Protein AF-A0A2S8AEG4-F1 (afdb_monomer)

Secondary structure (DSSP, 8-state):
--SSHHHHHHHHHHS------GGGS--BSS----SSS-----S-TT-EEE-TTS-BSSPPTTSTTHHHHTTS-SEEEETTTEEEEEEEETTEEEEEEEETTTTEEEEEPHHHHHHHHHHHHTT-TTEE----TTHHHHEEEEEEEEEEE--HHHHHHHHHHTTTS-HHHHHHHHHHHSEEEEEEEEEEE-SS-EEEEEEE--TTS-------HHHHHH-

Sequence (219 aa):
MKNSILLLGILLFISCKTKEDYSKYTYIDEGIESDIYEISTIFPKEVELLTIFGERYPADPRFSHAEEINQMPLIAYDQSNFLYFRYMNNYKINDFKYNMTKNMIDTLSTEDMNVIRNSYAHKENKFVNFKFPEAEEYYKVIKEEYYSEISEEKKNKILEEYKDSKEEIKQAVIETRSLRYTITYAELQMPKEKIHFKFNSDLKKKIEFFGNEELYKKG

Mean predicted aligned error: 14.48 Å

Organism: NCBI:txid1679466

pLDDT: mean 71.67, std 18.7, range [33.56, 94.31]

Structure (mmCIF, N/CA/C/O backbone):
data_AF-A0A2S8AEG4-F1
#
_entry.id   AF-A0A2S8AEG4-F1
#
loop_
_atom_site.group_PDB
_atom_site.id
_atom_site.type_symbol
_atom_site.label_atom_id
_atom_site.label_alt_id
_atom_site.label_comp_id
_atom_site.label_asym_id
_atom_site.label_entity_id
_atom_site.label_seq_id
_atom_site.pdbx_PDB_ins_code
_atom_site.Cartn_x
_atom_site.Cartn_y
_atom_site.Cartn_z
_atom_site.occupancy
_atom_site.B_iso_or_equiv
_atom_site.auth_seq_id
_atom_site.auth_comp_id
_atom_site.auth_asym_id
_atom_site.auth_atom_id
_atom_site.pdbx_PDB_model_num
ATOM 1 N N . MET A 1 1 ? -60.476 -23.249 12.903 1.00 40.19 1 MET A N 1
ATOM 2 C CA . MET A 1 1 ? -59.267 -22.520 13.345 1.00 40.19 1 MET A CA 1
ATOM 3 C C . MET A 1 1 ? -58.076 -23.469 13.287 1.00 40.19 1 MET A C 1
ATOM 5 O O . MET A 1 1 ? -57.724 -24.097 14.273 1.00 40.19 1 MET A O 1
ATOM 9 N N . LYS A 1 2 ? -57.537 -23.674 12.087 1.00 38.03 2 LYS A N 1
ATOM 10 C CA . LYS A 1 2 ? -56.369 -24.512 11.793 1.00 38.03 2 LYS A CA 1
ATOM 11 C C . LYS A 1 2 ? -55.514 -23.695 10.821 1.00 38.03 2 LYS A C 1
ATOM 13 O O . LYS A 1 2 ? -56.101 -23.060 9.950 1.00 38.03 2 LYS A O 1
ATOM 18 N N . ASN A 1 3 ? -54.190 -23.720 11.003 1.00 43.81 3 ASN A N 1
ATOM 19 C CA . ASN A 1 3 ? -53.126 -23.222 10.102 1.00 43.81 3 ASN A CA 1
ATOM 20 C C . ASN A 1 3 ? -52.274 -22.015 10.547 1.00 43.81 3 ASN A C 1
ATOM 22 O O . ASN A 1 3 ? -51.415 -21.597 9.780 1.00 43.81 3 ASN A O 1
ATOM 26 N N . SER A 1 4 ? -52.376 -21.512 11.781 1.00 43.50 4 SER A N 1
ATOM 27 C CA . SER A 1 4 ? -51.509 -20.389 12.215 1.00 43.50 4 SER A CA 1
ATOM 28 C C . SER A 1 4 ? -50.183 -20.811 12.868 1.00 43.50 4 SER A C 1
ATOM 30 O O . SER A 1 4 ? -49.269 -20.002 12.964 1.00 43.50 4 SER A O 1
ATOM 32 N N . ILE A 1 5 ? -50.050 -22.067 13.313 1.00 50.59 5 ILE A N 1
ATOM 33 C CA . ILE A 1 5 ? -48.865 -22.534 14.064 1.00 50.59 5 ILE A CA 1
ATOM 34 C C . ILE A 1 5 ? -47.763 -23.066 13.131 1.00 50.59 5 ILE A C 1
ATOM 36 O O . ILE A 1 5 ? -46.581 -22.957 13.445 1.00 50.59 5 ILE A O 1
ATOM 40 N N . LEU A 1 6 ? -48.119 -23.568 11.943 1.00 40.50 6 LEU A N 1
ATOM 41 C CA . LEU A 1 6 ? -47.140 -24.135 11.008 1.00 40.50 6 LEU A CA 1
ATOM 42 C C . LEU A 1 6 ? -46.289 -23.057 10.303 1.00 40.50 6 LEU A C 1
ATOM 44 O O . LEU A 1 6 ? -45.147 -23.321 9.942 1.00 40.50 6 LEU A O 1
ATOM 48 N N . LEU A 1 7 ? -46.808 -21.830 10.153 1.00 40.59 7 LEU A N 1
ATOM 49 C CA . LEU A 1 7 ? -46.092 -20.734 9.486 1.00 40.59 7 LEU A CA 1
ATOM 50 C C . LEU A 1 7 ? -44.996 -20.111 10.373 1.00 40.59 7 LEU A C 1
ATOM 52 O O . LEU A 1 7 ? -43.945 -19.717 9.873 1.00 40.59 7 LEU A O 1
ATOM 56 N N . LEU A 1 8 ? -45.211 -20.069 11.694 1.00 38.62 8 LEU A N 1
ATOM 57 C CA . LEU A 1 8 ? -44.238 -19.542 12.660 1.00 38.62 8 LEU A CA 1
ATOM 58 C C . LEU A 1 8 ? -43.020 -20.461 12.821 1.00 38.62 8 LEU A C 1
ATOM 60 O O . LEU A 1 8 ? -41.907 -19.971 12.990 1.00 38.62 8 LEU A O 1
ATOM 64 N N . GLY A 1 9 ? -43.214 -21.779 12.700 1.00 33.81 9 GLY A N 1
ATOM 65 C CA . GLY A 1 9 ? -42.114 -22.745 12.726 1.00 33.81 9 GLY A CA 1
ATOM 66 C C . GLY A 1 9 ? -41.172 -22.604 11.528 1.00 33.81 9 GLY A C 1
ATOM 67 O O . GLY A 1 9 ? -39.963 -22.673 11.698 1.00 33.81 9 GLY A O 1
ATOM 68 N N . ILE A 1 10 ? -41.699 -22.337 10.328 1.00 44.69 10 ILE A N 1
ATOM 69 C CA . ILE A 1 10 ? -40.885 -22.230 9.104 1.00 44.69 10 ILE A CA 1
ATOM 70 C C . ILE A 1 10 ? -40.141 -20.884 9.035 1.00 44.69 10 ILE A C 1
ATOM 72 O O . ILE A 1 10 ? -38.997 -20.841 8.589 1.00 44.69 10 ILE A O 1
ATOM 76 N N . LEU A 1 11 ? -40.724 -19.794 9.550 1.00 37.88 11 LEU A N 1
ATOM 77 C CA . LEU A 1 11 ? -40.055 -18.485 9.604 1.00 37.88 11 LEU A CA 1
ATOM 78 C C . LEU A 1 11 ? -38.904 -18.426 10.625 1.00 37.88 11 LEU A C 1
ATOM 80 O O . LEU A 1 11 ? -37.942 -17.691 10.404 1.00 37.88 11 LEU A O 1
ATOM 84 N N . LEU A 1 12 ? -38.948 -19.231 11.693 1.00 37.53 12 LEU A N 1
ATOM 85 C CA . LEU A 1 12 ? -37.869 -19.298 12.689 1.00 37.53 12 LEU A CA 1
ATOM 86 C C . LEU A 1 12 ? -36.627 -20.071 12.207 1.00 37.53 12 LEU A C 1
ATOM 88 O O . LEU A 1 12 ? -35.540 -19.836 12.727 1.00 37.53 12 LEU A O 1
ATOM 92 N N . PHE A 1 13 ? -36.744 -20.922 11.180 1.00 36.78 13 PHE A N 1
ATOM 93 C CA . PHE A 1 13 ? -35.599 -21.654 10.612 1.00 36.78 13 PHE A CA 1
ATOM 94 C C . PHE A 1 13 ? -34.921 -20.959 9.421 1.00 36.78 13 PHE A C 1
ATOM 96 O O . PHE A 1 13 ? -33.814 -21.341 9.057 1.00 36.78 13 PHE A O 1
ATOM 103 N N . ILE A 1 14 ? -35.522 -19.916 8.834 1.00 38.88 14 ILE A N 1
ATOM 104 C CA . ILE A 1 14 ? -34.936 -19.202 7.679 1.00 38.88 14 ILE A CA 1
ATOM 105 C C . ILE A 1 14 ? -34.014 -18.042 8.122 1.00 38.88 14 ILE A C 1
ATOM 107 O O . ILE A 1 14 ? -33.212 -17.547 7.332 1.00 38.88 14 ILE A O 1
ATOM 111 N N . SER A 1 15 ? -34.054 -17.628 9.395 1.00 36.00 15 SER A N 1
ATOM 112 C CA . SER A 1 15 ? -33.301 -16.458 9.882 1.00 36.00 15 SER A CA 1
ATOM 113 C C . SER A 1 15 ? -31.975 -16.765 10.589 1.00 36.00 15 SER A C 1
ATOM 115 O O . SER A 1 15 ? -31.202 -15.837 10.826 1.00 36.00 15 SER A O 1
ATOM 117 N N . CYS A 1 16 ? -31.649 -18.019 10.902 1.00 38.53 16 CYS A N 1
ATOM 118 C CA . CYS A 1 16 ? -30.304 -18.358 11.368 1.00 38.53 16 CYS A CA 1
ATOM 119 C C . CYS A 1 16 ? -29.417 -18.666 10.161 1.00 38.53 16 CYS A C 1
ATOM 121 O O . CYS A 1 16 ? -28.964 -19.792 9.977 1.00 38.53 16 CYS A O 1
ATOM 123 N N . LYS A 1 17 ? -29.115 -17.634 9.358 1.00 34.81 17 LYS A N 1
ATOM 124 C CA . LYS A 1 17 ? -27.798 -17.599 8.718 1.00 34.81 17 LYS A CA 1
ATOM 125 C C . LYS A 1 17 ? -26.815 -17.624 9.881 1.00 34.81 17 LYS A C 1
ATOM 127 O O . LYS A 1 17 ? -26.628 -16.609 10.549 1.00 34.81 17 LYS A O 1
ATOM 132 N N . THR A 1 18 ? -26.284 -18.801 10.197 1.00 41.38 18 THR A N 1
ATOM 133 C CA . THR A 1 18 ? -25.090 -18.930 11.028 1.00 41.38 18 THR A CA 1
ATOM 134 C C . THR A 1 18 ? -24.134 -17.850 10.555 1.00 41.38 18 THR A C 1
ATOM 136 O O . THR A 1 18 ? -23.815 -17.829 9.364 1.00 41.38 18 THR A O 1
ATOM 139 N N . LYS A 1 19 ? -23.773 -16.904 11.439 1.00 43.78 19 LYS A N 1
ATOM 140 C CA . LYS A 1 19 ? -22.683 -15.968 11.150 1.00 43.78 19 LYS A CA 1
ATOM 141 C C . LYS A 1 19 ? -21.546 -16.850 10.680 1.00 43.78 19 LYS A C 1
ATOM 143 O O . LYS A 1 19 ? -21.157 -17.762 11.406 1.00 43.78 19 LYS A O 1
ATOM 148 N N . GLU A 1 20 ? -21.164 -16.678 9.424 1.00 45.72 20 GLU A N 1
ATOM 149 C CA . GLU A 1 20 ? -20.163 -17.527 8.818 1.00 45.72 20 GLU A CA 1
ATOM 150 C C . GLU A 1 20 ? -18.932 -17.477 9.721 1.00 45.72 20 GLU A C 1
ATOM 152 O O . GLU A 1 20 ? -18.490 -16.399 10.120 1.00 45.72 2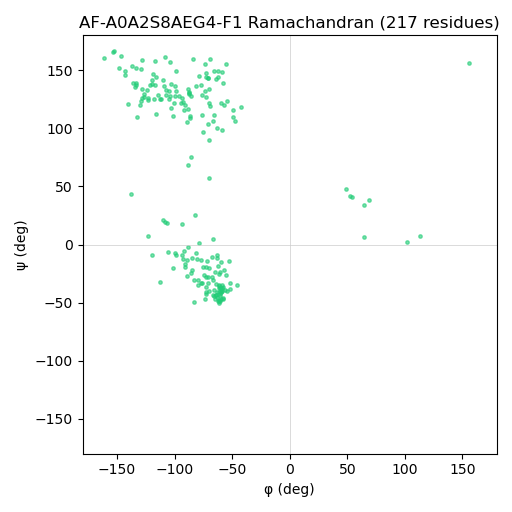0 GLU A O 1
ATOM 157 N N . ASP A 1 21 ? -18.489 -18.643 10.187 1.00 47.06 21 ASP A N 1
ATOM 158 C CA . ASP A 1 21 ? -17.382 -18.705 11.126 1.00 47.06 21 ASP A CA 1
ATOM 159 C C . ASP A 1 21 ? -16.105 -18.443 10.347 1.00 47.06 21 ASP A C 1
ATOM 161 O O . ASP A 1 21 ? -15.572 -19.318 9.668 1.00 47.06 21 ASP A O 1
ATOM 165 N N . TYR A 1 22 ? -15.673 -17.192 10.392 1.00 45.19 22 TYR A N 1
ATOM 166 C CA . TYR A 1 22 ? -14.506 -16.744 9.667 1.00 45.19 22 TYR A CA 1
ATOM 167 C C . TYR A 1 22 ? -13.203 -17.186 10.353 1.00 45.19 22 TYR A C 1
ATOM 169 O O . TYR A 1 22 ? -12.164 -17.175 9.709 1.00 45.19 22 TYR A O 1
ATOM 177 N N . SER A 1 23 ? -13.234 -17.661 11.607 1.00 49.31 23 SER A N 1
ATOM 178 C CA . SER A 1 23 ? -12.028 -18.158 12.295 1.00 49.31 23 SER A C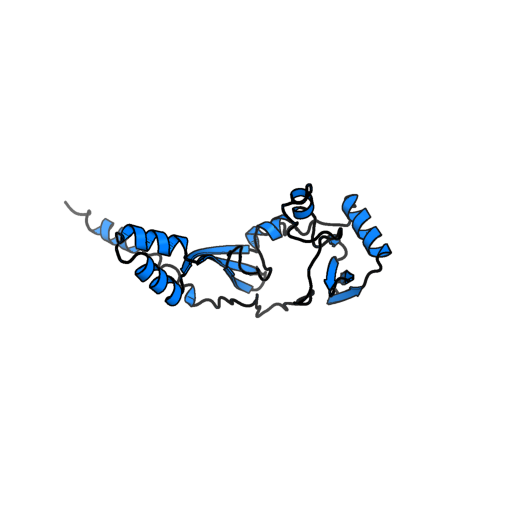A 1
ATOM 179 C C . SER A 1 23 ? -11.386 -19.374 11.610 1.00 49.31 23 SER A C 1
ATOM 181 O O . SER A 1 23 ? -10.211 -19.653 11.828 1.00 49.31 23 SER A O 1
ATOM 183 N N . LYS A 1 24 ? -12.140 -20.067 10.742 1.00 50.31 24 LYS A N 1
ATOM 184 C CA . LYS A 1 24 ? -11.650 -21.166 9.898 1.00 50.31 24 LYS A CA 1
ATOM 185 C C . LYS A 1 24 ? -10.755 -20.705 8.740 1.00 50.31 24 LYS A C 1
ATOM 187 O O . LYS A 1 24 ? -10.074 -21.539 8.151 1.00 50.31 24 LYS A O 1
ATOM 192 N N . TYR A 1 25 ? -10.817 -19.427 8.360 1.00 48.53 25 TYR A N 1
ATOM 193 C CA . TYR A 1 25 ? -9.987 -18.873 7.296 1.00 48.53 25 TYR A CA 1
ATOM 194 C C . TYR A 1 25 ? -8.671 -18.387 7.897 1.00 48.53 25 TYR A C 1
ATOM 196 O O . TYR A 1 25 ? -8.652 -17.706 8.924 1.00 48.53 25 TYR A O 1
ATOM 204 N N . THR A 1 26 ? -7.565 -18.729 7.246 1.00 46.78 26 THR A N 1
ATOM 205 C CA . THR A 1 26 ? -6.230 -18.279 7.635 1.00 46.78 26 THR A CA 1
ATOM 206 C C . THR A 1 26 ? -6.111 -16.783 7.339 1.00 46.78 26 THR A C 1
ATOM 208 O O . THR A 1 26 ? -5.769 -16.386 6.233 1.00 46.78 26 THR A O 1
ATOM 211 N N . TYR A 1 27 ? -6.463 -15.933 8.304 1.00 50.91 27 TYR A N 1
ATOM 212 C CA . TYR A 1 27 ? -6.236 -14.493 8.201 1.00 50.91 27 TYR A CA 1
ATOM 213 C C . TYR A 1 27 ? -4.840 -14.161 8.704 1.00 50.91 27 TYR A C 1
ATOM 215 O O . TYR A 1 27 ? -4.572 -14.232 9.904 1.00 50.91 27 TYR A O 1
ATOM 223 N N . ILE A 1 28 ? -3.963 -13.792 7.782 1.00 51.84 28 ILE A N 1
ATOM 224 C CA . ILE A 1 28 ? -2.553 -13.550 8.068 1.00 51.84 28 ILE A CA 1
ATOM 225 C C . ILE A 1 28 ? -2.383 -12.066 8.424 1.00 51.84 28 ILE A C 1
ATOM 227 O O . ILE A 1 28 ? -2.736 -11.193 7.636 1.00 51.84 28 ILE A O 1
ATOM 231 N N . ASP A 1 29 ? -1.898 -11.787 9.641 1.00 45.31 29 ASP A N 1
ATOM 232 C CA . ASP A 1 29 ? -1.585 -10.430 10.141 1.00 45.31 29 ASP A CA 1
ATOM 233 C C . ASP A 1 29 ? -0.327 -9.827 9.474 1.00 45.31 29 ASP A C 1
ATOM 235 O O . ASP A 1 29 ? -0.088 -8.631 9.608 1.00 45.31 29 ASP A O 1
ATOM 239 N N . GLU A 1 30 ? 0.481 -10.641 8.777 1.00 49.53 30 GLU A N 1
ATOM 240 C CA . GLU A 1 30 ? 1.872 -10.317 8.398 1.00 49.53 30 GLU A CA 1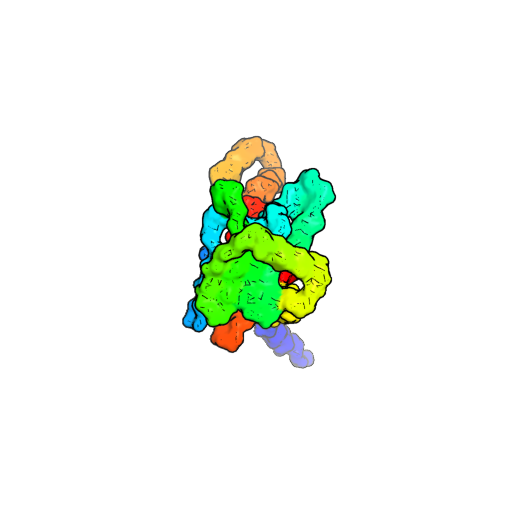
ATOM 241 C C . GLU A 1 30 ? 2.186 -10.380 6.882 1.00 49.53 30 GLU A C 1
ATOM 243 O O . GLU A 1 30 ? 3.343 -10.230 6.484 1.00 49.53 30 GLU A O 1
ATOM 248 N N . GLY A 1 31 ? 1.188 -10.560 6.009 1.00 54.72 31 GLY A N 1
ATOM 249 C CA . GLY A 1 31 ? 1.393 -10.551 4.554 1.00 54.72 31 GLY A CA 1
ATOM 250 C C . GLY A 1 31 ? 0.337 -11.328 3.771 1.00 54.72 31 GLY A C 1
ATOM 251 O O . GLY A 1 31 ? -0.324 -12.214 4.301 1.00 54.72 31 GLY A O 1
ATOM 252 N N . ILE A 1 32 ? 0.165 -10.979 2.494 1.00 62.12 32 ILE A N 1
ATOM 253 C CA . ILE A 1 32 ? -0.619 -11.781 1.546 1.00 62.12 32 ILE A CA 1
ATOM 254 C C . ILE A 1 32 ? 0.213 -13.032 1.233 1.00 62.12 32 ILE A C 1
ATOM 256 O O . ILE A 1 32 ? 1.374 -12.897 0.851 1.00 62.12 32 ILE A O 1
ATOM 260 N N . GLU A 1 33 ? -0.363 -14.224 1.386 1.00 61.97 33 GLU A N 1
ATOM 261 C CA . GLU A 1 33 ? 0.244 -15.497 0.976 1.00 61.97 33 GLU A CA 1
ATOM 262 C C . GLU A 1 33 ? -0.631 -16.168 -0.082 1.00 61.97 33 GLU A C 1
ATOM 264 O O . GLU A 1 33 ? -1.853 -16.034 -0.071 1.00 61.97 33 GLU A O 1
ATOM 269 N N . SER A 1 34 ? 0.000 -16.873 -1.013 1.00 66.69 34 SER A N 1
ATOM 270 C CA . SER A 1 34 ? -0.662 -17.515 -2.142 1.00 66.69 34 SER A CA 1
ATOM 271 C C . SER A 1 34 ? -0.135 -18.936 -2.311 1.00 66.69 34 SER A C 1
ATOM 273 O O . SER A 1 34 ? 1.076 -19.155 -2.269 1.00 66.69 34 SER A O 1
ATOM 275 N N . ASP A 1 35 ? -1.045 -19.888 -2.528 1.00 72.88 35 ASP A N 1
ATOM 276 C CA . ASP A 1 35 ? -0.696 -21.288 -2.793 1.00 72.88 35 ASP A CA 1
ATOM 277 C C . ASP A 1 35 ? -0.391 -21.522 -4.285 1.00 72.88 35 ASP A C 1
ATOM 279 O O . ASP A 1 35 ? 0.258 -22.508 -4.648 1.00 72.88 35 ASP A O 1
ATOM 283 N N . ILE A 1 36 ? -0.886 -20.643 -5.170 1.00 75.50 36 ILE A N 1
ATOM 284 C CA . ILE A 1 36 ? -0.819 -20.811 -6.632 1.00 75.50 36 ILE A CA 1
ATOM 285 C C . ILE A 1 36 ? 0.087 -19.780 -7.311 1.00 75.50 36 ILE A C 1
ATOM 287 O O . ILE A 1 36 ? 0.685 -20.074 -8.352 1.00 75.50 36 ILE A O 1
ATOM 291 N N . TYR A 1 37 ? 0.167 -18.571 -6.770 1.00 66.25 37 TYR A N 1
ATOM 292 C CA . TYR A 1 37 ? 0.870 -17.439 -7.355 1.00 66.25 37 TYR A CA 1
ATOM 293 C C . TYR A 1 37 ? 2.121 -17.104 -6.549 1.00 66.25 37 TYR A C 1
ATOM 295 O O . TYR A 1 37 ? 2.150 -17.138 -5.324 1.00 66.25 37 TYR A O 1
ATOM 303 N N . GLU A 1 38 ? 3.180 -16.735 -7.258 1.00 67.06 38 GLU A N 1
ATOM 304 C CA . GLU A 1 38 ? 4.365 -16.183 -6.620 1.00 67.06 38 GLU A CA 1
ATOM 305 C C . GLU A 1 38 ? 4.095 -14.730 -6.219 1.00 67.06 38 GLU A C 1
ATOM 307 O O . GLU A 1 38 ? 3.667 -13.914 -7.040 1.00 67.06 38 GLU A O 1
ATOM 312 N N . ILE A 1 39 ? 4.367 -14.406 -4.957 1.00 66.56 39 ILE A N 1
ATOM 313 C CA . ILE A 1 39 ? 4.312 -13.037 -4.454 1.00 66.56 39 ILE A CA 1
ATOM 314 C C . ILE A 1 39 ? 5.739 -12.517 -4.380 1.00 66.56 39 ILE A C 1
ATOM 316 O O . ILE A 1 39 ? 6.537 -12.947 -3.548 1.00 66.56 39 ILE A O 1
ATOM 320 N N . SER A 1 40 ? 6.061 -11.569 -5.255 1.00 62.03 40 SER A N 1
ATOM 321 C CA . SER A 1 40 ? 7.368 -10.922 -5.276 1.00 62.03 40 SER A CA 1
ATOM 322 C C . SER A 1 40 ? 7.269 -9.514 -4.700 1.00 62.03 40 SER A C 1
ATOM 324 O O . SER A 1 40 ? 6.506 -8.676 -5.182 1.00 62.03 40 SER A O 1
ATOM 326 N N . THR A 1 41 ? 8.081 -9.215 -3.688 1.00 68.94 41 THR A N 1
ATOM 327 C CA . THR A 1 41 ? 8.243 -7.844 -3.198 1.00 68.94 41 THR A CA 1
ATOM 328 C C . THR A 1 41 ? 9.330 -7.142 -4.011 1.00 68.94 41 THR A C 1
ATOM 330 O O . THR A 1 41 ? 10.510 -7.457 -3.888 1.00 68.94 41 THR A O 1
ATOM 333 N N . ILE A 1 42 ? 8.943 -6.168 -4.836 1.00 72.31 42 ILE A N 1
ATOM 334 C CA . ILE A 1 42 ? 9.882 -5.366 -5.649 1.00 72.31 42 ILE A CA 1
ATOM 335 C C . ILE A 1 42 ? 10.541 -4.218 -4.865 1.00 72.31 42 ILE A C 1
ATOM 337 O O . ILE A 1 42 ? 11.431 -3.540 -5.373 1.00 72.31 42 ILE A O 1
ATOM 341 N N . PHE A 1 43 ? 10.097 -3.995 -3.628 1.00 71.62 43 PHE A N 1
ATOM 342 C CA . PHE A 1 43 ? 10.480 -2.874 -2.781 1.00 71.62 43 PHE A CA 1
ATOM 343 C C . PHE A 1 43 ? 11.074 -3.367 -1.448 1.00 71.62 43 PHE A C 1
ATOM 345 O O . PHE A 1 43 ? 10.418 -4.132 -0.739 1.00 71.62 43 PHE A O 1
ATOM 352 N N . PRO A 1 44 ? 12.297 -2.955 -1.068 1.00 69.50 44 PRO A N 1
ATOM 353 C CA . PRO A 1 44 ? 12.890 -3.354 0.210 1.00 69.50 44 PRO A CA 1
ATOM 354 C C . PRO A 1 44 ? 12.081 -2.855 1.421 1.00 69.50 44 PRO A C 1
ATOM 356 O O . PRO A 1 44 ? 11.591 -1.732 1.417 1.00 69.50 44 PRO A O 1
ATOM 359 N N . LYS A 1 45 ? 12.001 -3.642 2.505 1.00 65.19 45 LYS A N 1
ATOM 360 C CA . LYS A 1 45 ? 11.201 -3.295 3.703 1.00 65.19 45 LYS A CA 1
ATOM 361 C C . LYS A 1 45 ? 11.614 -1.989 4.410 1.00 65.19 45 LYS A C 1
ATOM 363 O O . LYS A 1 45 ? 10.803 -1.398 5.111 1.00 65.19 45 LYS A O 1
ATOM 368 N N . GLU A 1 46 ? 12.858 -1.540 4.251 1.00 78.25 46 GLU A N 1
ATOM 369 C CA . GLU A 1 46 ? 13.450 -0.440 5.037 1.00 78.25 46 GLU A CA 1
ATOM 370 C C . GLU A 1 46 ? 13.607 0.878 4.258 1.00 78.25 46 GLU A C 1
ATOM 372 O O . GLU A 1 46 ? 14.397 1.742 4.641 1.00 78.25 46 GLU A O 1
ATOM 377 N N . VAL A 1 47 ? 12.888 1.047 3.148 1.00 80.31 47 VAL A N 1
ATOM 378 C CA . VAL A 1 47 ? 12.984 2.249 2.304 1.00 80.31 47 VAL A CA 1
ATOM 379 C C . VAL A 1 47 ? 11.662 3.015 2.253 1.00 80.31 47 VAL A C 1
ATOM 381 O O . VAL A 1 47 ? 10.599 2.475 2.549 1.00 80.31 47 VAL A O 1
ATOM 384 N N . GLU A 1 48 ? 11.725 4.304 1.919 1.00 82.75 48 GLU A N 1
ATOM 385 C CA . GLU A 1 48 ? 10.548 5.179 1.824 1.00 82.75 48 GLU A CA 1
ATOM 386 C C . GLU A 1 48 ? 10.192 5.398 0.352 1.00 82.75 48 GLU A C 1
ATOM 388 O O . GLU A 1 48 ? 11.000 5.938 -0.408 1.00 82.75 48 GLU A O 1
ATOM 393 N N . LEU A 1 49 ? 8.999 4.964 -0.064 1.00 84.88 49 LEU A N 1
ATOM 394 C CA . LEU A 1 49 ? 8.506 5.178 -1.422 1.00 84.88 49 LEU A CA 1
ATOM 395 C C . LEU A 1 49 ? 8.120 6.650 -1.577 1.00 84.88 49 LEU A C 1
ATOM 397 O O . LEU A 1 49 ? 7.425 7.209 -0.729 1.00 84.88 49 LEU A O 1
ATOM 401 N N . LEU A 1 50 ? 8.571 7.274 -2.658 1.00 88.25 50 LEU A N 1
ATOM 402 C CA . LEU A 1 50 ? 8.205 8.646 -2.990 1.00 88.25 50 LEU A CA 1
ATOM 403 C C . LEU A 1 50 ? 7.264 8.637 -4.191 1.00 88.25 50 LEU A C 1
ATOM 405 O O . LEU A 1 50 ? 7.238 7.688 -4.975 1.00 88.25 50 LEU A O 1
ATOM 409 N N . THR A 1 51 ? 6.538 9.734 -4.378 1.00 89.12 51 THR A N 1
ATOM 410 C CA . THR A 1 51 ? 5.844 9.994 -5.643 1.00 89.12 51 THR A CA 1
ATOM 411 C C . THR A 1 51 ? 6.840 9.942 -6.799 1.00 89.12 51 THR A C 1
ATOM 413 O O . THR A 1 51 ? 8.028 10.236 -6.617 1.00 89.12 51 THR A O 1
ATOM 416 N N . ILE A 1 52 ? 6.381 9.652 -8.020 1.00 89.94 52 ILE A N 1
ATOM 417 C CA . ILE A 1 52 ? 7.269 9.652 -9.194 1.00 89.94 52 ILE A CA 1
ATOM 418 C C . ILE A 1 52 ? 7.968 11.008 -9.382 1.00 89.94 52 ILE A C 1
ATOM 420 O O . ILE A 1 52 ? 9.034 11.062 -9.987 1.00 89.94 52 ILE A O 1
ATOM 424 N N . PHE A 1 53 ? 7.409 12.093 -8.827 1.00 90.44 53 PHE A N 1
ATOM 425 C CA . PHE A 1 53 ? 7.963 13.447 -8.851 1.00 90.44 53 PHE A CA 1
ATOM 426 C C . PHE A 1 53 ? 8.974 13.733 -7.728 1.00 90.44 53 PHE A C 1
ATOM 428 O O . PHE A 1 53 ? 9.745 14.682 -7.844 1.00 90.44 53 PHE A O 1
ATOM 435 N N . GLY A 1 54 ? 9.090 12.862 -6.719 1.00 88.94 54 GLY A N 1
ATOM 436 C CA . GLY A 1 54 ? 10.061 12.978 -5.618 1.00 88.94 54 GLY A CA 1
ATOM 437 C C . GLY A 1 54 ? 9.509 13.490 -4.304 1.00 88.94 54 GLY A C 1
ATOM 438 O O . GLY A 1 54 ? 10.268 13.634 -3.350 1.00 88.94 54 GLY A O 1
ATOM 439 N N . GLU A 1 55 ? 8.212 13.741 -4.248 1.00 89.38 55 GLU A N 1
ATOM 440 C CA . GLU A 1 55 ? 7.537 14.168 -3.033 1.00 89.38 55 GLU A CA 1
ATOM 441 C C . GLU A 1 55 ? 7.271 12.981 -2.108 1.00 89.38 55 GLU A C 1
ATOM 443 O O . GLU A 1 55 ? 6.984 11.873 -2.570 1.00 89.38 55 GLU A O 1
ATOM 448 N N . ARG A 1 56 ? 7.358 13.219 -0.799 1.00 84.56 56 ARG A N 1
ATOM 449 C CA . ARG A 1 56 ? 7.041 12.211 0.220 1.00 84.56 56 ARG A CA 1
ATOM 450 C C . ARG A 1 56 ? 5.539 11.978 0.305 1.00 84.56 56 ARG A C 1
ATOM 452 O O . ARG A 1 56 ? 4.755 12.913 0.142 1.00 84.56 56 ARG A O 1
ATOM 459 N N . TYR A 1 57 ? 5.161 10.744 0.626 1.00 74.44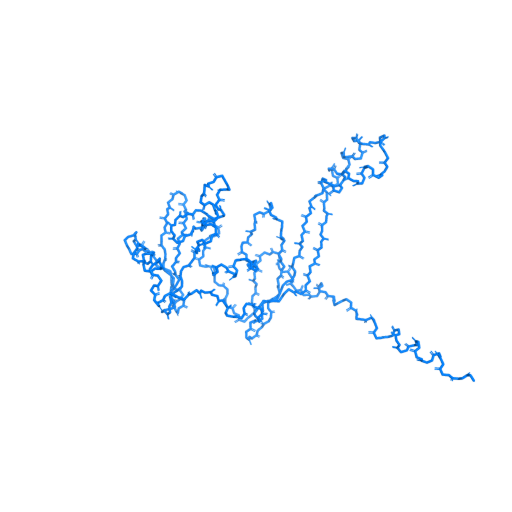 57 TYR A N 1
ATOM 460 C CA . TYR A 1 57 ? 3.774 10.355 0.840 1.00 74.44 57 TYR A CA 1
ATOM 461 C C . TYR A 1 57 ? 3.597 9.633 2.192 1.00 74.44 57 TYR A C 1
ATOM 463 O O . TYR A 1 57 ? 4.365 8.718 2.488 1.00 74.44 57 TYR A O 1
ATOM 471 N N . PRO A 1 58 ? 2.578 9.985 2.998 1.00 74.00 58 PRO A N 1
ATOM 472 C CA . PRO A 1 58 ? 1.704 11.143 2.819 1.00 74.00 58 PRO A CA 1
ATOM 473 C C . PRO A 1 58 ? 2.481 12.458 2.979 1.00 74.00 58 PRO A C 1
ATOM 475 O O . PRO A 1 58 ? 3.454 12.535 3.732 1.00 74.00 58 PRO A O 1
ATOM 478 N N . ALA A 1 59 ? 2.049 13.496 2.264 1.00 77.25 59 ALA A N 1
ATOM 479 C CA . ALA A 1 59 ? 2.627 14.826 2.390 1.00 77.25 59 ALA A CA 1
ATOM 480 C C . ALA A 1 59 ? 2.430 15.376 3.810 1.00 77.25 59 ALA A C 1
ATOM 482 O O . ALA A 1 59 ? 1.417 15.097 4.460 1.00 77.25 59 ALA A O 1
ATOM 483 N N . ASP A 1 60 ? 3.364 16.210 4.276 1.00 79.50 60 ASP A N 1
ATOM 484 C CA . ASP A 1 60 ? 3.160 16.971 5.508 1.00 79.50 60 ASP A CA 1
ATOM 485 C C . ASP A 1 60 ? 1.918 17.865 5.336 1.00 79.50 60 ASP A C 1
ATOM 487 O O . ASP A 1 60 ? 1.905 18.704 4.432 1.00 79.50 60 ASP A O 1
ATOM 491 N N . PRO A 1 61 ? 0.881 17.738 6.186 1.00 76.62 61 PRO A N 1
ATOM 492 C CA . PRO A 1 61 ? -0.355 18.508 6.042 1.00 76.62 61 PRO A CA 1
ATOM 493 C C . PRO A 1 61 ? -0.149 20.022 6.193 1.00 76.62 61 PRO A C 1
ATOM 495 O O . PRO A 1 61 ? -1.052 20.798 5.894 1.00 76.62 61 PRO A O 1
ATOM 498 N N . ARG A 1 62 ? 1.024 20.461 6.668 1.00 82.88 62 ARG A N 1
ATOM 499 C CA . ARG A 1 62 ? 1.398 21.878 6.765 1.00 82.88 62 ARG A CA 1
ATOM 500 C C . ARG A 1 62 ? 1.876 22.463 5.433 1.00 82.88 62 ARG A C 1
ATOM 502 O O . ARG A 1 62 ? 2.033 23.679 5.345 1.00 82.88 62 ARG A O 1
ATOM 509 N N . PHE A 1 63 ? 2.143 21.640 4.419 1.00 83.81 63 PHE A N 1
ATOM 510 C CA . PHE A 1 63 ? 2.526 22.121 3.093 1.00 83.81 63 PHE A CA 1
ATOM 511 C C . PHE A 1 63 ? 1.312 22.636 2.317 1.00 83.81 63 PHE A C 1
ATOM 513 O O . PHE A 1 63 ? 0.265 21.997 2.282 1.00 83.81 63 PHE A O 1
ATOM 520 N N . SER A 1 64 ? 1.471 23.777 1.638 1.00 83.62 64 SER A N 1
ATOM 521 C CA . SER A 1 64 ? 0.396 24.416 0.861 1.00 83.62 64 SER A CA 1
ATOM 522 C C . SER A 1 64 ? -0.136 23.543 -0.279 1.00 83.62 64 SER A C 1
ATOM 524 O O . SER A 1 64 ? -1.287 23.694 -0.664 1.00 83.62 64 SER A O 1
ATOM 526 N N . HIS A 1 65 ? 0.684 22.617 -0.779 1.00 85.94 65 HIS A N 1
ATOM 527 C CA . HIS A 1 65 ? 0.349 21.684 -1.857 1.00 85.94 65 HIS A CA 1
ATOM 528 C C . HIS A 1 65 ? 0.166 20.245 -1.354 1.00 85.94 65 HIS A C 1
ATOM 530 O O . HIS A 1 65 ? 0.247 19.306 -2.139 1.00 85.94 65 HIS A O 1
ATOM 536 N N . ALA A 1 66 ? -0.064 20.034 -0.050 1.00 79.81 66 ALA A N 1
ATOM 537 C CA . ALA A 1 66 ? -0.185 18.688 0.517 1.00 79.81 66 ALA A CA 1
ATOM 538 C C . ALA A 1 66 ? -1.273 17.850 -0.176 1.00 79.81 66 ALA A C 1
ATOM 540 O O . ALA A 1 66 ? -1.075 16.664 -0.426 1.00 79.81 66 ALA A O 1
ATOM 541 N N . GLU A 1 67 ? -2.404 18.467 -0.523 1.00 77.06 67 GLU A N 1
ATOM 542 C CA . GLU A 1 67 ? -3.490 17.797 -1.242 1.00 77.06 67 GLU A CA 1
ATOM 543 C C . GLU A 1 67 ? -3.076 17.380 -2.659 1.00 77.06 67 GLU A C 1
ATOM 545 O O . GLU A 1 67 ? -3.301 16.236 -3.044 1.00 77.06 67 GLU A O 1
ATOM 550 N N . GLU A 1 68 ? -2.399 18.262 -3.398 1.00 83.25 68 GLU A N 1
ATOM 551 C CA . GLU A 1 68 ? -1.876 17.972 -4.739 1.00 83.25 68 GLU A CA 1
ATOM 552 C C . GLU A 1 68 ? -0.831 16.849 -4.698 1.00 83.25 68 GLU A C 1
ATOM 554 O O . GLU A 1 68 ? -0.906 15.905 -5.483 1.00 83.25 68 GLU A O 1
ATOM 559 N N . ILE A 1 69 ? 0.103 16.897 -3.741 1.00 81.19 69 ILE A N 1
ATOM 560 C CA . ILE A 1 69 ? 1.121 15.855 -3.535 1.00 81.19 69 ILE A CA 1
ATOM 561 C C . ILE A 1 69 ? 0.462 14.509 -3.226 1.00 81.19 69 ILE A C 1
ATOM 563 O O . ILE A 1 69 ? 0.845 13.482 -3.780 1.00 81.19 69 ILE A O 1
ATOM 567 N N . ASN A 1 70 ? -0.566 14.502 -2.379 1.00 77.00 70 ASN A N 1
ATOM 568 C CA . ASN A 1 70 ? -1.289 13.286 -2.007 1.00 77.00 70 ASN A CA 1
ATOM 569 C C . ASN A 1 70 ? -2.102 12.664 -3.158 1.00 77.00 70 ASN A C 1
ATOM 571 O O . ASN A 1 70 ? -2.609 11.545 -2.992 1.00 77.00 70 ASN A O 1
ATOM 575 N N . GLN A 1 71 ? -2.248 13.379 -4.278 1.00 77.44 71 GLN A N 1
ATOM 576 C CA . GLN A 1 71 ? -2.849 12.908 -5.529 1.00 77.44 71 GLN A CA 1
ATOM 577 C C . GLN A 1 71 ? -1.799 12.502 -6.577 1.00 77.44 71 GLN A C 1
ATOM 579 O O . GLN A 1 71 ? -2.164 11.966 -7.624 1.00 77.44 71 GLN A O 1
ATOM 584 N N . MET A 1 72 ? -0.508 12.746 -6.331 1.00 83.88 72 MET A N 1
ATOM 585 C CA . MET A 1 72 ? 0.552 12.328 -7.244 1.00 83.88 72 MET A CA 1
ATOM 586 C C . MET A 1 72 ? 0.733 10.804 -7.205 1.00 83.88 72 MET A C 1
ATOM 588 O O . MET A 1 72 ? 0.650 10.198 -6.135 1.00 83.88 72 MET A O 1
ATOM 592 N N . PRO A 1 73 ? 1.033 10.172 -8.351 1.00 83.12 73 PRO A N 1
ATOM 593 C CA . PRO A 1 73 ? 1.250 8.734 -8.404 1.00 83.12 73 PRO A CA 1
ATOM 594 C C . PRO A 1 73 ? 2.571 8.360 -7.724 1.00 83.12 73 PRO A C 1
ATOM 596 O O . PRO A 1 73 ? 3.583 9.060 -7.850 1.00 83.12 73 PRO A O 1
ATOM 599 N N . LEU A 1 74 ? 2.572 7.220 -7.039 1.00 85.75 74 LEU A N 1
ATOM 600 C CA . LEU A 1 74 ? 3.778 6.606 -6.471 1.00 85.75 74 LEU A CA 1
ATOM 601 C C . LEU A 1 74 ? 4.538 5.781 -7.516 1.00 85.75 74 LEU A C 1
ATOM 603 O O . LEU A 1 74 ? 5.764 5.688 -7.478 1.00 85.75 74 LEU A O 1
ATOM 607 N N . ILE A 1 75 ? 3.802 5.213 -8.470 1.00 86.06 75 ILE A N 1
ATOM 608 C CA . ILE A 1 75 ? 4.315 4.345 -9.524 1.00 86.06 75 ILE A CA 1
ATOM 609 C C . ILE A 1 75 ? 3.712 4.806 -10.853 1.00 86.06 75 ILE A C 1
ATOM 611 O O . ILE A 1 75 ? 2.530 5.131 -10.926 1.00 86.06 75 ILE A O 1
ATOM 615 N N . ALA A 1 76 ? 4.513 4.835 -11.915 1.00 88.31 76 ALA A N 1
ATOM 616 C CA . ALA A 1 76 ? 4.013 4.968 -13.279 1.00 88.31 76 ALA A CA 1
ATOM 617 C C . ALA A 1 76 ? 4.106 3.614 -13.981 1.00 88.31 76 ALA A C 1
ATOM 619 O O . ALA A 1 76 ? 5.151 2.969 -13.946 1.00 88.31 76 ALA A O 1
ATOM 620 N N . TYR A 1 77 ? 3.026 3.200 -14.634 1.00 86.50 77 TYR A N 1
ATOM 621 C CA . TYR A 1 77 ? 2.966 1.953 -15.383 1.00 86.50 77 TYR A CA 1
ATOM 622 C C . TYR A 1 77 ? 2.800 2.237 -16.876 1.00 86.50 77 TYR A C 1
ATOM 624 O O . TYR A 1 77 ? 1.921 3.011 -17.270 1.00 86.50 77 TYR A O 1
ATOM 632 N N . ASP A 1 78 ? 3.650 1.639 -17.711 1.00 87.56 78 ASP A N 1
ATOM 633 C CA . ASP A 1 78 ? 3.538 1.750 -19.166 1.00 87.56 78 ASP A CA 1
ATOM 634 C C . ASP A 1 78 ? 2.970 0.482 -19.823 1.00 87.56 78 ASP A C 1
ATOM 636 O O . ASP A 1 78 ? 3.050 -0.631 -19.304 1.00 87.56 78 ASP A O 1
ATOM 640 N N . GLN A 1 79 ? 2.409 0.649 -21.021 1.00 84.38 79 GLN A N 1
ATOM 641 C CA . GLN A 1 79 ? 1.836 -0.440 -21.825 1.00 84.38 79 GLN A CA 1
ATOM 642 C C . GLN A 1 79 ? 2.863 -1.499 -22.262 1.00 84.38 79 GLN A C 1
ATOM 644 O O . GLN A 1 79 ? 2.484 -2.530 -22.812 1.00 84.38 79 GLN A O 1
ATOM 649 N N . SER A 1 80 ? 4.158 -1.257 -22.046 1.00 86.94 80 SER A N 1
ATOM 650 C CA . SER A 1 80 ? 5.243 -2.197 -22.342 1.00 86.94 80 SER A CA 1
ATOM 651 C C . SER A 1 80 ? 5.614 -3.062 -21.132 1.00 86.94 80 SER A C 1
ATOM 653 O O . SER A 1 80 ? 6.672 -3.693 -21.135 1.00 86.94 80 SER A O 1
ATOM 655 N N . ASN A 1 81 ? 4.734 -3.138 -20.128 1.00 82.75 81 ASN A N 1
ATOM 656 C CA . ASN A 1 81 ? 4.893 -3.923 -18.907 1.00 82.75 81 ASN A CA 1
ATOM 657 C C . ASN A 1 81 ? 6.053 -3.454 -18.013 1.00 82.75 81 ASN A C 1
ATOM 659 O O . ASN A 1 81 ? 6.707 -4.277 -17.359 1.00 82.75 81 ASN A O 1
ATOM 663 N N . PHE A 1 82 ? 6.317 -2.144 -17.979 1.00 89.31 82 PHE A N 1
ATOM 664 C CA . PHE A 1 82 ? 7.287 -1.561 -17.057 1.00 89.31 82 PHE A CA 1
ATOM 665 C C . PHE A 1 82 ? 6.630 -0.729 -15.961 1.00 89.31 82 PHE A C 1
ATOM 667 O O . PHE A 1 82 ? 5.763 0.101 -16.233 1.00 89.31 82 PHE A O 1
ATOM 674 N N . LEU A 1 83 ? 7.111 -0.910 -14.730 1.00 89.69 83 LEU A N 1
ATOM 675 C 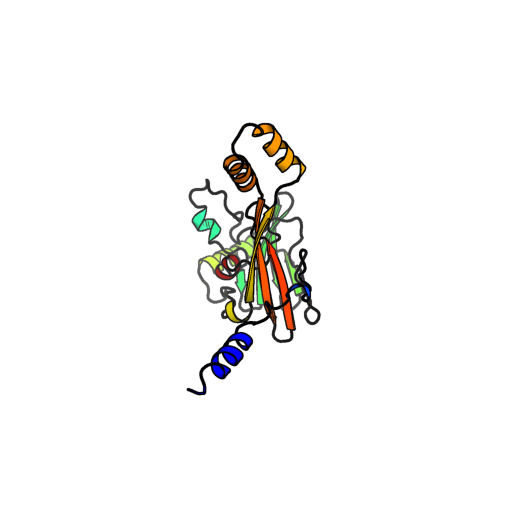CA . LEU A 1 83 ? 6.839 -0.016 -13.607 1.00 89.69 83 LEU A CA 1
ATOM 676 C C . LEU A 1 83 ? 8.023 0.928 -13.409 1.00 89.69 83 LEU A C 1
ATOM 678 O O . LEU A 1 83 ? 9.175 0.494 -13.411 1.00 89.69 83 LEU A O 1
ATOM 682 N N . TYR A 1 84 ? 7.732 2.201 -13.188 1.00 91.88 84 TYR A N 1
ATOM 683 C CA . TYR A 1 84 ? 8.704 3.229 -12.844 1.00 91.88 84 TYR A CA 1
ATOM 684 C C . TYR A 1 84 ? 8.363 3.779 -11.471 1.00 91.88 84 TYR A C 1
ATOM 686 O O . TYR A 1 84 ? 7.238 4.222 -11.236 1.00 91.88 84 TYR A O 1
ATOM 694 N N . PHE A 1 85 ? 9.326 3.755 -10.564 1.00 90.88 85 PHE A N 1
ATOM 695 C CA . PHE A 1 85 ? 9.133 4.196 -9.190 1.00 90.88 85 PHE A CA 1
ATOM 696 C C . PHE A 1 85 ? 10.451 4.681 -8.610 1.00 90.88 85 PHE A C 1
ATOM 698 O O . PHE A 1 85 ? 11.524 4.455 -9.175 1.00 90.88 85 PHE A O 1
ATOM 705 N N . ARG A 1 86 ? 10.376 5.359 -7.469 1.00 91.94 86 ARG A N 1
ATOM 706 C CA . ARG A 1 86 ? 11.566 5.848 -6.787 1.00 91.94 86 ARG A CA 1
ATOM 707 C C . ARG A 1 86 ? 11.423 5.746 -5.287 1.00 91.94 86 ARG A C 1
ATOM 709 O O . ARG A 1 86 ? 10.341 5.950 -4.741 1.00 91.94 86 ARG A O 1
ATOM 716 N N . TYR A 1 87 ? 12.531 5.466 -4.621 1.00 89.06 87 TYR A N 1
ATOM 717 C CA . TYR A 1 87 ? 12.547 5.380 -3.172 1.00 89.06 87 TYR A CA 1
ATOM 718 C C . TYR A 1 87 ? 13.759 6.064 -2.576 1.00 89.06 87 TYR A C 1
ATOM 720 O O . TYR A 1 87 ? 14.820 6.185 -3.197 1.00 89.06 87 TYR A O 1
ATOM 728 N N . MET A 1 88 ? 13.593 6.501 -1.338 1.00 87.12 88 MET A N 1
ATOM 729 C CA . MET A 1 88 ? 14.659 7.056 -0.533 1.00 87.12 88 MET A CA 1
ATOM 730 C C . MET A 1 88 ? 15.243 5.969 0.371 1.00 87.12 88 MET A C 1
ATOM 732 O O . MET A 1 88 ? 14.524 5.305 1.1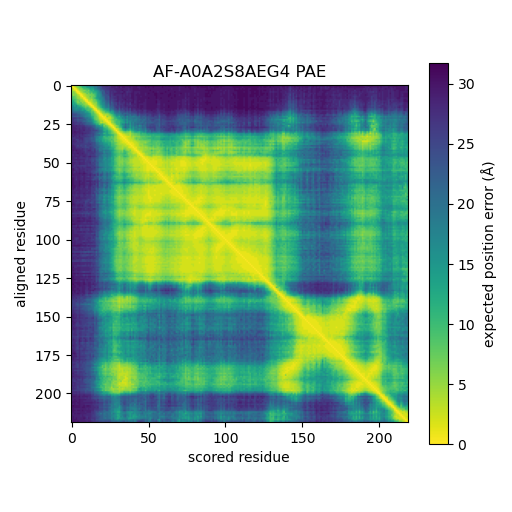15 1.00 87.12 88 MET A O 1
ATOM 736 N N . ASN A 1 89 ? 16.564 5.816 0.323 1.00 84.12 89 ASN A N 1
ATOM 737 C CA . ASN A 1 89 ? 17.337 4.990 1.246 1.00 84.12 89 ASN A CA 1
ATOM 738 C C . ASN A 1 89 ? 18.495 5.831 1.792 1.00 84.12 89 ASN A C 1
ATOM 740 O O . ASN A 1 89 ? 19.281 6.366 1.010 1.00 84.12 89 ASN A O 1
ATOM 744 N N . ASN A 1 90 ? 18.600 5.973 3.117 1.00 83.94 90 ASN A N 1
ATOM 745 C CA . ASN A 1 90 ? 19.655 6.759 3.769 1.00 83.94 90 ASN A CA 1
ATOM 746 C C . ASN A 1 90 ? 19.825 8.164 3.157 1.00 83.94 90 ASN A C 1
ATOM 748 O O . ASN A 1 90 ? 20.937 8.580 2.831 1.00 83.94 90 ASN A O 1
ATOM 752 N N . TYR A 1 91 ? 18.711 8.881 2.963 1.00 81.94 91 TYR A N 1
ATOM 753 C CA . TYR A 1 91 ? 18.652 10.221 2.350 1.00 81.94 91 TYR A CA 1
ATOM 754 C C . TYR A 1 91 ? 19.082 10.307 0.876 1.00 81.94 91 TYR A C 1
ATOM 756 O O . TYR A 1 91 ? 19.150 11.404 0.323 1.00 81.94 91 TYR A O 1
ATOM 764 N N . LYS A 1 92 ? 19.343 9.177 0.212 1.00 86.19 92 LYS A N 1
ATOM 765 C CA . LYS A 1 92 ? 19.588 9.119 -1.232 1.00 86.19 92 LYS A CA 1
ATOM 766 C C . LYS A 1 92 ? 18.330 8.667 -1.946 1.00 86.19 92 LYS A C 1
ATOM 768 O O . LYS A 1 92 ? 17.770 7.628 -1.598 1.00 86.19 92 LYS A O 1
ATOM 773 N N . ILE A 1 93 ? 17.913 9.432 -2.947 1.00 89.31 93 ILE A N 1
ATOM 774 C CA . ILE A 1 93 ? 16.812 9.035 -3.818 1.00 89.31 93 ILE A CA 1
ATOM 775 C C . ILE A 1 93 ? 17.377 8.195 -4.956 1.00 89.31 93 ILE A C 1
ATOM 777 O O . ILE A 1 93 ? 18.361 8.586 -5.581 1.00 89.31 93 ILE A O 1
ATOM 781 N N . ASN A 1 94 ? 16.756 7.048 -5.196 1.00 90.12 94 ASN A N 1
ATOM 782 C CA . ASN A 1 94 ? 17.128 6.128 -6.257 1.00 90.12 94 ASN A CA 1
ATOM 783 C C . ASN A 1 94 ? 15.899 5.879 -7.132 1.00 90.12 94 ASN A C 1
ATOM 785 O O . ASN A 1 94 ? 14.808 5.631 -6.610 1.00 90.12 94 ASN A O 1
ATOM 789 N N . ASP A 1 95 ? 16.095 5.961 -8.443 1.00 93.88 95 ASP A N 1
ATOM 790 C CA . ASP A 1 95 ? 15.049 5.792 -9.444 1.00 93.88 95 ASP A CA 1
ATOM 791 C C . ASP A 1 95 ? 15.176 4.399 -10.076 1.00 93.88 95 ASP A C 1
ATOM 793 O O . ASP A 1 95 ? 16.284 3.932 -10.358 1.00 93.88 95 ASP A O 1
ATOM 797 N N . PHE A 1 96 ? 14.049 3.722 -10.287 1.00 92.69 96 PHE A N 1
ATOM 798 C CA . PHE A 1 96 ? 14.019 2.333 -10.738 1.00 92.69 96 PHE A CA 1
ATOM 799 C C . PHE A 1 96 ? 13.030 2.111 -11.867 1.00 92.69 96 PHE A C 1
ATOM 801 O O . PHE A 1 96 ? 11.992 2.770 -11.976 1.00 92.69 96 PHE A O 1
ATOM 808 N N . LYS A 1 97 ? 13.362 1.106 -12.671 1.00 93.62 97 LYS A N 1
ATOM 809 C CA . LYS A 1 97 ? 12.513 0.517 -13.693 1.00 93.62 97 LYS A CA 1
ATOM 810 C C . LYS A 1 97 ? 12.388 -0.971 -13.414 1.00 93.62 97 LYS A C 1
ATOM 812 O O . LYS A 1 97 ? 13.393 -1.665 -13.323 1.00 93.62 97 LYS A O 1
ATOM 817 N N . TYR A 1 98 ? 11.168 -1.474 -13.319 1.00 89.81 98 TYR A N 1
ATOM 818 C CA . TYR A 1 98 ? 10.904 -2.896 -13.151 1.00 89.81 98 TYR A CA 1
ATOM 819 C C . TYR A 1 98 ? 10.222 -3.465 -14.388 1.00 89.81 98 TYR A C 1
ATOM 821 O O . TYR A 1 98 ? 9.188 -2.962 -14.821 1.00 89.81 98 TYR A O 1
ATOM 829 N N . ASN A 1 99 ? 10.812 -4.509 -14.964 1.00 88.31 99 ASN A N 1
ATOM 830 C CA . ASN A 1 99 ? 10.262 -5.269 -16.077 1.00 88.31 99 ASN A CA 1
ATOM 831 C C . ASN A 1 99 ? 9.400 -6.415 -15.542 1.00 88.31 99 ASN A C 1
ATOM 833 O O . ASN A 1 99 ? 9.945 -7.433 -15.111 1.00 88.31 99 ASN A O 1
ATOM 837 N N . MET A 1 100 ? 8.076 -6.290 -15.637 1.00 81.69 100 MET A N 1
ATOM 838 C CA . MET A 1 100 ? 7.154 -7.313 -15.122 1.00 81.69 100 MET A CA 1
ATOM 839 C C . MET A 1 100 ? 7.177 -8.610 -15.940 1.00 81.69 100 MET A C 1
ATOM 841 O O . MET A 1 100 ? 6.765 -9.655 -15.461 1.00 81.69 100 MET A O 1
ATOM 845 N N . THR A 1 101 ? 7.643 -8.571 -17.191 1.00 80.31 101 THR A N 1
ATOM 846 C CA . THR A 1 101 ? 7.751 -9.777 -18.029 1.00 80.31 101 THR A CA 1
ATOM 847 C C . THR A 1 101 ? 8.989 -10.603 -17.685 1.00 80.31 101 THR A C 1
ATOM 849 O O . THR A 1 101 ? 8.993 -11.819 -17.856 1.00 80.31 101 THR A O 1
ATOM 852 N N . LYS A 1 102 ? 10.060 -9.945 -17.234 1.00 84.62 102 LYS A N 1
ATOM 853 C CA . LYS A 1 102 ? 11.344 -10.588 -16.920 1.00 84.62 102 LYS A CA 1
ATOM 854 C C . LYS A 1 102 ? 11.615 -10.710 -15.422 1.00 84.62 102 LYS A C 1
ATOM 856 O O . LYS A 1 102 ? 12.623 -11.305 -15.062 1.00 84.62 102 LYS A O 1
ATOM 861 N N . ASN A 1 103 ? 10.765 -10.129 -14.577 1.00 80.81 103 ASN A N 1
ATOM 862 C CA . ASN A 1 103 ? 10.961 -10.006 -13.133 1.00 80.81 103 ASN A CA 1
ATOM 863 C C . ASN A 1 103 ? 12.324 -9.388 -12.770 1.00 80.81 103 ASN A C 1
ATOM 865 O O . ASN A 1 103 ? 13.005 -9.838 -11.853 1.00 80.81 103 ASN A O 1
ATOM 869 N N . MET A 1 104 ? 12.733 -8.354 -13.511 1.00 87.75 104 MET A N 1
ATOM 870 C CA . MET A 1 104 ? 14.026 -7.682 -13.338 1.00 87.75 104 MET A CA 1
ATOM 871 C C . MET A 1 104 ? 13.839 -6.228 -12.926 1.00 87.75 104 MET A C 1
ATOM 873 O O . MET A 1 104 ? 13.005 -5.530 -13.502 1.00 87.75 104 MET A O 1
ATOM 877 N N . ILE A 1 105 ? 14.648 -5.775 -11.969 1.00 90.31 105 ILE A N 1
ATOM 878 C CA . ILE A 1 105 ? 14.738 -4.375 -11.560 1.00 90.31 105 ILE A CA 1
ATOM 879 C C . ILE A 1 105 ? 16.057 -3.774 -12.053 1.00 90.31 105 ILE A C 1
ATOM 881 O O . ILE A 1 105 ? 17.128 -4.326 -11.811 1.00 90.31 105 ILE A O 1
ATOM 885 N N . ASP A 1 106 ? 15.959 -2.632 -12.720 1.00 92.62 106 ASP A N 1
ATOM 886 C CA . ASP A 1 106 ? 17.079 -1.838 -13.207 1.00 92.62 106 ASP A CA 1
ATOM 887 C C . ASP A 1 10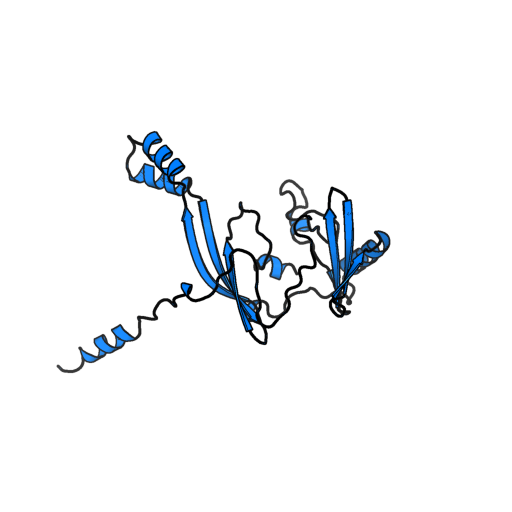6 ? 17.079 -0.474 -12.505 1.00 92.62 106 ASP A C 1
ATOM 889 O O . ASP A 1 106 ? 16.025 0.111 -12.237 1.00 92.62 106 ASP A O 1
ATOM 893 N N . THR A 1 107 ? 18.266 0.059 -12.220 1.00 92.31 107 THR A N 1
ATOM 894 C CA . THR A 1 107 ? 18.421 1.443 -11.753 1.00 92.31 107 THR A CA 1
ATOM 895 C C . THR A 1 107 ? 18.385 2.392 -12.945 1.00 92.31 107 THR A C 1
ATOM 897 O O . THR A 1 107 ? 19.027 2.141 -13.965 1.00 92.31 107 THR A O 1
ATOM 900 N N . LEU A 1 108 ? 17.657 3.496 -12.811 1.00 94.00 108 LEU A N 1
ATOM 901 C CA . LEU A 1 108 ? 17.608 4.565 -13.801 1.00 94.00 108 LEU A CA 1
ATOM 902 C C . LEU A 1 108 ? 18.534 5.717 -13.419 1.00 94.00 108 LEU A C 1
ATOM 904 O O . LEU A 1 108 ? 18.729 6.020 -12.240 1.00 94.00 108 LEU A O 1
ATOM 908 N N . SER A 1 109 ? 19.068 6.395 -14.435 1.00 93.25 109 SER A N 1
ATOM 909 C CA . SER A 1 109 ? 19.674 7.709 -14.237 1.00 93.25 109 SER A CA 1
ATOM 910 C C . SER A 1 109 ? 18.600 8.755 -13.912 1.00 93.25 109 SER A C 1
ATOM 912 O O . SER A 1 109 ? 17.415 8.588 -14.228 1.00 93.25 109 SER A O 1
ATOM 914 N N . THR A 1 110 ? 19.019 9.872 -13.313 1.00 87.75 110 THR A N 1
ATOM 915 C CA . THR A 1 110 ? 18.109 10.995 -13.029 1.00 87.75 110 THR A CA 1
ATOM 916 C C . THR A 1 110 ? 17.521 11.552 -14.328 1.00 87.75 110 THR A C 1
ATOM 918 O O . THR A 1 110 ? 16.348 11.933 -14.378 1.00 87.75 110 THR A O 1
ATOM 921 N N . GLU A 1 111 ? 18.333 11.598 -15.386 1.00 92.69 111 GLU A N 1
ATOM 922 C CA . GLU A 1 111 ? 17.967 12.033 -16.731 1.00 92.69 111 GLU A CA 1
ATOM 923 C C . GLU A 1 111 ? 16.881 11.135 -17.331 1.00 92.69 111 GLU A C 1
ATOM 925 O O . GLU A 1 111 ? 15.856 11.645 -17.788 1.00 92.69 111 GLU A O 1
ATOM 930 N N . ASP A 1 112 ? 17.040 9.813 -17.253 1.00 93.75 112 ASP A N 1
ATOM 931 C CA . ASP A 1 112 ? 16.039 8.868 -17.758 1.00 93.75 112 ASP A CA 1
ATOM 932 C C . ASP A 1 112 ? 14.722 8.997 -16.984 1.00 93.75 112 ASP A C 1
ATOM 934 O O . ASP A 1 112 ? 13.646 9.084 -17.581 1.00 93.75 112 ASP A O 1
ATOM 938 N N . MET A 1 113 ? 14.783 9.107 -15.653 1.00 93.06 113 MET A N 1
ATOM 939 C CA . MET A 1 113 ? 13.580 9.300 -14.840 1.00 93.06 113 MET A CA 1
ATOM 940 C C . MET A 1 113 ? 12.913 10.661 -15.100 1.00 93.06 113 MET A C 1
ATOM 942 O O . MET A 1 113 ? 11.693 10.789 -14.988 1.00 93.06 113 MET A O 1
ATOM 946 N N . ASN A 1 114 ? 13.669 11.704 -15.461 1.00 93.31 114 ASN A N 1
ATOM 947 C CA . ASN A 1 114 ? 13.098 12.979 -15.917 1.00 93.31 114 ASN A CA 1
ATOM 948 C C . ASN A 1 114 ? 12.296 12.803 -17.214 1.00 93.31 114 ASN A C 1
ATOM 950 O O . ASN A 1 114 ? 11.207 13.364 -17.331 1.00 93.31 114 ASN A O 1
ATOM 954 N N . VAL A 1 115 ? 12.786 12.002 -18.167 1.00 94.31 115 VAL A N 1
ATOM 955 C CA . VAL A 1 115 ? 12.050 11.699 -19.408 1.00 94.31 115 VAL A CA 1
ATOM 956 C C . VAL A 1 115 ? 10.724 11.005 -19.095 1.00 94.31 115 VAL A C 1
ATOM 958 O O . VAL A 1 115 ? 9.686 11.395 -19.634 1.00 94.31 115 VAL A O 1
ATOM 961 N N . ILE A 1 116 ? 10.733 10.026 -18.186 1.00 93.44 116 ILE A N 1
ATOM 962 C CA . ILE A 1 116 ? 9.522 9.319 -17.740 1.00 93.44 116 ILE A CA 1
ATOM 963 C C . ILE A 1 116 ? 8.533 10.281 -17.071 1.00 93.44 116 ILE A C 1
ATOM 965 O O . ILE A 1 116 ? 7.374 10.338 -17.480 1.00 93.44 116 ILE A O 1
ATOM 969 N N . ARG A 1 117 ? 8.987 11.088 -16.103 1.00 91.81 117 ARG A N 1
ATOM 970 C CA . ARG A 1 117 ? 8.152 12.086 -15.406 1.00 91.81 117 ARG A CA 1
ATOM 971 C C . ARG A 1 117 ? 7.527 13.094 -16.358 1.00 91.81 117 ARG A C 1
ATOM 973 O O . ARG A 1 117 ? 6.333 13.362 -16.262 1.00 91.81 117 ARG A O 1
ATOM 980 N N . ASN A 1 118 ? 8.324 13.642 -17.273 1.00 93.31 118 ASN A N 1
ATOM 981 C CA . ASN A 1 118 ? 7.843 14.610 -18.250 1.00 93.31 118 ASN A CA 1
ATOM 982 C C . ASN A 1 118 ? 6.780 13.974 -19.134 1.00 93.31 118 ASN A C 1
ATOM 984 O O . ASN A 1 118 ? 5.695 14.524 -19.277 1.00 93.31 118 ASN A O 1
ATOM 988 N N . SER A 1 119 ? 7.054 12.792 -19.666 1.00 92.38 119 SER A N 1
ATOM 989 C CA . SER A 1 119 ? 6.096 12.062 -20.484 1.00 92.38 119 SER A CA 1
ATOM 990 C C . SER A 1 119 ? 4.790 11.752 -19.727 1.00 92.38 119 SER A C 1
ATOM 992 O O . SER A 1 119 ? 3.702 11.925 -20.282 1.00 92.38 119 SER A O 1
ATOM 994 N N . TYR A 1 120 ? 4.876 11.385 -18.440 1.00 89.94 120 TYR A N 1
ATOM 995 C CA . TYR A 1 120 ? 3.706 11.146 -17.591 1.00 89.94 120 TYR A CA 1
ATOM 996 C C . TYR A 1 120 ? 2.906 12.436 -17.370 1.00 89.94 120 TYR A C 1
ATOM 998 O O . TYR A 1 120 ? 1.692 12.459 -17.564 1.00 89.94 120 TYR A O 1
ATOM 1006 N N . ALA A 1 121 ? 3.584 13.536 -17.033 1.00 89.44 121 ALA A N 1
ATOM 1007 C CA . ALA A 1 121 ? 2.963 14.846 -16.834 1.00 89.44 121 ALA A CA 1
ATOM 1008 C C . ALA A 1 121 ? 2.274 15.371 -18.107 1.00 89.44 121 ALA A C 1
ATOM 1010 O O . ALA A 1 121 ? 1.204 15.975 -18.028 1.00 89.44 121 ALA A O 1
ATOM 1011 N N . HIS A 1 122 ? 2.840 15.084 -19.283 1.00 92.62 122 HIS A N 1
ATOM 1012 C CA . HIS A 1 122 ? 2.246 15.409 -20.585 1.00 92.62 122 HIS A CA 1
ATOM 1013 C C . HIS A 1 122 ? 1.133 14.438 -21.008 1.00 92.62 122 HIS A C 1
ATOM 1015 O O . HIS A 1 122 ? 0.554 14.616 -22.079 1.00 92.62 122 HIS A O 1
ATOM 1021 N N . LYS A 1 123 ? 0.803 13.441 -20.173 1.00 87.06 123 LYS A N 1
ATOM 1022 C CA . LYS A 1 123 ? -0.233 12.432 -20.432 1.00 87.06 123 LYS A CA 1
ATOM 1023 C C . LYS A 1 123 ? -0.021 11.718 -21.769 1.00 87.06 123 LYS A C 1
ATOM 1025 O O . LYS A 1 123 ? -0.973 11.480 -22.512 1.00 87.06 123 LYS A O 1
ATOM 1030 N N . GLU A 1 124 ? 1.233 11.394 -22.094 1.00 89.94 124 GLU A N 1
ATOM 1031 C CA . GLU A 1 124 ? 1.523 10.577 -23.270 1.00 89.94 124 GLU A CA 1
ATOM 1032 C C . GLU A 1 124 ? 0.790 9.232 -23.172 1.00 89.94 124 GLU A C 1
ATOM 1034 O O . GLU A 1 124 ? 0.783 8.583 -22.126 1.00 89.94 124 GLU A O 1
ATOM 1039 N N . ASN A 1 125 ? 0.229 8.775 -24.293 1.00 85.00 125 ASN A N 1
ATOM 1040 C CA . ASN A 1 125 ? -0.650 7.600 -24.366 1.00 85.00 125 ASN A CA 1
ATOM 1041 C C . ASN A 1 125 ? 0.036 6.249 -24.055 1.00 85.00 125 ASN A C 1
ATOM 1043 O O . ASN A 1 125 ? -0.565 5.191 -24.209 1.00 85.00 125 ASN A O 1
ATOM 1047 N N . LYS A 1 126 ? 1.309 6.256 -23.655 1.00 86.50 126 LYS A N 1
ATOM 1048 C CA . LYS A 1 126 ? 2.035 5.041 -23.270 1.00 86.50 126 LYS A CA 1
ATOM 1049 C C . LYS A 1 126 ? 1.819 4.662 -21.811 1.00 86.50 126 LYS A C 1
ATOM 1051 O O . LYS A 1 126 ? 1.987 3.494 -21.474 1.00 86.50 126 LYS A O 1
ATOM 1056 N N . PHE A 1 127 ? 1.477 5.628 -20.960 1.00 86.81 127 PHE A N 1
ATOM 1057 C CA . PHE A 1 127 ? 1.165 5.356 -19.567 1.00 86.81 127 PHE A CA 1
ATOM 1058 C C . PHE A 1 127 ? -0.304 5.027 -19.441 1.00 86.81 127 PHE A C 1
ATOM 1060 O O . PHE A 1 127 ? -1.168 5.753 -19.934 1.00 86.81 127 PHE A O 1
ATOM 1067 N N . VAL A 1 128 ? -0.577 3.929 -18.760 1.00 73.00 128 VAL A N 1
ATOM 1068 C CA . VAL A 1 128 ? -1.931 3.610 -18.348 1.00 73.00 128 VAL A CA 1
ATOM 1069 C C . VAL A 1 128 ? -1.983 3.837 -16.857 1.00 73.00 128 VAL A C 1
ATOM 1071 O O . VAL A 1 128 ? -1.095 3.416 -16.116 1.00 73.00 128 VAL A O 1
ATOM 1074 N N . ASN A 1 129 ? -3.024 4.532 -16.411 1.00 61.19 129 ASN A N 1
ATOM 1075 C CA . ASN A 1 129 ? -3.343 4.487 -14.999 1.00 61.19 129 ASN A CA 1
ATOM 1076 C C . ASN A 1 129 ? -3.555 3.012 -14.685 1.00 61.19 129 ASN A C 1
ATOM 1078 O O . ASN A 1 129 ? -4.424 2.389 -15.301 1.00 61.19 129 ASN A O 1
ATOM 1082 N N . PHE A 1 130 ? -2.764 2.466 -13.767 1.00 52.53 130 PHE A N 1
ATOM 1083 C CA . PHE A 1 130 ? -2.994 1.145 -13.201 1.00 52.53 130 PHE A CA 1
ATOM 1084 C C . PHE A 1 130 ? -4.241 1.214 -12.308 1.00 52.53 130 PHE A C 1
ATOM 1086 O O . PHE A 1 130 ? -4.225 0.956 -11.118 1.00 52.53 130 PHE A O 1
ATOM 1093 N N . LYS A 1 131 ? -5.367 1.636 -12.880 1.00 45.56 131 LYS A N 1
ATOM 1094 C CA . LYS A 1 131 ? -6.667 1.344 -12.318 1.00 45.56 131 LYS A CA 1
ATOM 1095 C C . LYS A 1 131 ? -6.881 -0.105 -12.682 1.00 45.56 131 LYS A C 1
ATOM 1097 O O . LYS A 1 131 ? -7.034 -0.386 -13.867 1.00 45.56 131 LYS A O 1
ATOM 1102 N N . PHE A 1 132 ? -6.881 -1.002 -11.698 1.00 44.94 132 PHE A N 1
ATOM 1103 C CA . PHE A 1 132 ? -7.621 -2.249 -11.857 1.00 44.94 132 PHE A CA 1
ATOM 1104 C C . PHE A 1 132 ? -9.011 -1.827 -12.343 1.00 44.94 132 PHE A C 1
ATOM 1106 O O . PHE A 1 132 ? -9.726 -1.179 -11.573 1.00 44.94 132 PHE A O 1
ATOM 1113 N N . PRO A 1 133 ? -9.381 -2.085 -13.611 1.00 38.91 133 PRO A N 1
ATOM 1114 C CA . PRO A 1 133 ? -10.653 -1.606 -14.151 1.00 38.91 133 PRO A CA 1
ATOM 1115 C C . PRO A 1 133 ? -11.844 -2.163 -13.356 1.00 38.91 133 PRO A C 1
ATOM 1117 O O . PRO A 1 133 ? -12.943 -1.629 -13.422 1.00 38.91 133 PRO A O 1
ATOM 1120 N N . GLU A 1 134 ? -11.573 -3.192 -12.554 1.00 44.75 134 GLU A N 1
ATOM 1121 C CA . GLU A 1 134 ? -12.493 -4.025 -11.804 1.00 44.75 134 GLU A CA 1
ATOM 1122 C C . GLU A 1 134 ? -11.939 -4.287 -10.388 1.00 44.75 134 GLU A C 1
ATOM 1124 O O . GLU A 1 134 ? -11.959 -5.412 -9.899 1.00 44.75 134 GLU A O 1
ATOM 1129 N N . ALA A 1 135 ? -11.387 -3.274 -9.702 1.00 47.00 135 ALA A N 1
ATOM 1130 C CA . ALA A 1 135 ? -10.940 -3.455 -8.312 1.00 47.00 135 ALA A CA 1
ATOM 1131 C C . ALA A 1 135 ? -12.048 -4.072 -7.428 1.00 47.00 135 ALA A C 1
ATOM 1133 O O . ALA A 1 135 ? -11.744 -4.882 -6.566 1.00 47.00 135 ALA A O 1
ATOM 1134 N N . GLU A 1 136 ? -13.325 -3.774 -7.697 1.00 49.50 136 GLU A N 1
ATOM 1135 C CA . GLU A 1 136 ? -14.478 -4.413 -7.041 1.00 49.50 136 GLU A CA 1
ATOM 1136 C C . GLU A 1 136 ? -14.658 -5.906 -7.386 1.00 49.50 136 GLU A C 1
ATOM 1138 O O . GLU A 1 136 ? -15.201 -6.653 -6.572 1.00 49.50 136 GLU A O 1
ATOM 1143 N N . GLU A 1 137 ? -14.219 -6.370 -8.563 1.00 56.03 137 GLU A N 1
ATOM 1144 C CA . GLU A 1 137 ? -14.268 -7.799 -8.913 1.00 56.03 137 GLU A CA 1
ATOM 1145 C C . GLU A 1 137 ? -13.122 -8.571 -8.271 1.00 56.03 137 GLU A C 1
ATOM 1147 O O . GLU A 1 137 ? -13.312 -9.718 -7.877 1.00 56.03 137 GLU A O 1
ATOM 1152 N N . TYR A 1 138 ? -11.948 -7.946 -8.141 1.00 60.69 138 TYR A N 1
ATOM 1153 C CA . TYR A 1 138 ? -10.754 -8.580 -7.588 1.00 60.69 138 TYR A CA 1
ATOM 1154 C C . TYR A 1 138 ? -10.611 -8.394 -6.080 1.00 60.69 138 TYR A C 1
ATOM 1156 O O . TYR A 1 138 ? -9.892 -9.167 -5.462 1.00 60.69 138 TYR A O 1
ATOM 1164 N N . TYR A 1 139 ? -11.283 -7.424 -5.465 1.00 70.06 139 TYR A N 1
ATOM 1165 C CA . TYR A 1 139 ? -11.219 -7.155 -4.032 1.00 70.06 139 TYR A CA 1
ATOM 1166 C C . TYR A 1 139 ? -12.621 -7.090 -3.433 1.00 70.06 139 TYR A C 1
ATOM 1168 O O . TYR A 1 139 ? -13.471 -6.311 -3.859 1.00 70.06 139 TYR A O 1
ATOM 1176 N N . LYS A 1 140 ? -12.851 -7.883 -2.386 1.00 75.69 140 LYS A N 1
ATOM 1177 C CA . LYS A 1 140 ? -14.133 -7.934 -1.686 1.00 75.69 140 LYS A CA 1
ATOM 1178 C C . LYS A 1 140 ? -13.935 -7.791 -0.186 1.00 75.69 140 LYS A C 1
ATOM 1180 O O . LYS A 1 140 ? -13.323 -8.654 0.442 1.00 75.69 140 LYS A O 1
ATOM 1185 N N . VAL A 1 141 ? -14.532 -6.756 0.406 1.00 76.88 141 VAL A N 1
ATOM 1186 C CA . VAL A 1 141 ? -14.691 -6.681 1.864 1.00 76.88 141 VAL A CA 1
ATOM 1187 C C . VAL A 1 141 ? -15.702 -7.742 2.287 1.00 76.88 141 VAL A C 1
ATOM 1189 O O . VAL A 1 141 ? -16.856 -7.739 1.856 1.00 76.88 141 VAL A O 1
ATOM 1192 N N . ILE A 1 142 ? -15.256 -8.676 3.119 1.00 80.44 142 ILE A N 1
ATOM 1193 C CA . ILE A 1 142 ? -16.099 -9.737 3.668 1.00 80.44 142 ILE A CA 1
ATOM 1194 C C . ILE A 1 142 ? -16.852 -9.212 4.892 1.00 80.44 142 ILE A C 1
ATOM 1196 O O . ILE A 1 142 ? -18.065 -9.401 5.014 1.00 80.44 142 ILE A O 1
ATOM 1200 N N . LYS A 1 143 ? -16.122 -8.583 5.818 1.00 79.06 143 LYS A N 1
ATOM 1201 C CA . LYS A 1 143 ? -16.666 -8.002 7.048 1.00 79.06 143 LYS A CA 1
ATOM 1202 C C . LYS A 1 143 ? -15.703 -6.983 7.644 1.00 79.06 143 LYS A C 1
ATOM 1204 O O . LYS A 1 143 ? -14.495 -7.038 7.423 1.00 79.06 143 LYS A O 1
ATOM 1209 N N . GLU A 1 144 ? -16.259 -6.133 8.489 1.00 79.62 144 GLU A N 1
ATOM 1210 C CA . GLU A 1 144 ? -15.516 -5.220 9.344 1.00 79.62 144 GLU A CA 1
ATOM 1211 C C . GLU A 1 144 ? -15.871 -5.513 10.795 1.00 79.62 144 GLU A C 1
ATOM 1213 O O . GLU A 1 144 ? -17.036 -5.743 11.139 1.00 79.62 144 GLU A O 1
ATOM 1218 N N . GLU A 1 145 ? -14.861 -5.522 11.652 1.00 78.44 145 GLU A N 1
ATOM 1219 C CA . GLU A 1 145 ? -15.037 -5.700 13.085 1.00 78.44 145 GLU A CA 1
ATOM 1220 C C . GLU A 1 145 ? -14.360 -4.559 13.824 1.00 78.44 145 GLU A C 1
ATOM 1222 O O . GLU A 1 145 ? -13.182 -4.268 13.623 1.00 78.44 145 GLU A O 1
ATOM 1227 N N . TYR A 1 146 ? -15.127 -3.911 14.692 1.00 76.06 146 TYR A N 1
ATOM 1228 C CA . TYR A 1 146 ? -14.637 -2.832 15.528 1.00 76.06 146 TYR A CA 1
ATOM 1229 C C . TYR A 1 146 ? -14.059 -3.388 16.829 1.00 76.06 146 TYR A C 1
ATOM 1231 O O . TYR A 1 146 ? -14.733 -4.130 17.547 1.00 76.06 146 TYR A O 1
ATOM 1239 N N . TYR A 1 147 ? -12.840 -2.964 17.151 1.00 73.88 147 TYR A N 1
ATOM 1240 C CA . TYR A 1 147 ? -12.140 -3.308 18.378 1.00 73.88 147 TYR A CA 1
ATOM 1241 C C . TYR A 1 147 ? -11.834 -2.047 19.184 1.00 73.88 147 TYR A C 1
ATOM 1243 O O . TYR A 1 147 ? -11.489 -0.989 18.653 1.00 73.88 147 TYR A O 1
ATOM 1251 N N . SER A 1 148 ? -11.964 -2.180 20.501 1.00 74.12 148 SER A N 1
ATOM 1252 C CA . SER A 1 148 ? -11.587 -1.162 21.472 1.00 74.12 148 SER A CA 1
ATOM 1253 C C . SER A 1 148 ? -10.776 -1.835 22.565 1.00 74.12 148 SER A C 1
ATOM 1255 O O . SER A 1 148 ? -11.316 -2.609 23.353 1.00 74.12 148 SER A O 1
ATOM 1257 N N . GLU A 1 149 ? -9.484 -1.541 22.611 1.00 76.94 149 GLU A N 1
ATOM 1258 C CA . GLU A 1 149 ? -8.547 -2.175 23.532 1.00 76.94 149 GLU A CA 1
ATOM 1259 C C . GLU A 1 149 ? -7.897 -1.152 24.450 1.00 76.94 149 GLU A C 1
ATOM 1261 O O . GLU A 1 149 ? -7.463 -0.078 24.035 1.00 76.94 149 GLU A O 1
ATOM 1266 N N . ILE A 1 150 ? -7.766 -1.507 25.719 1.00 78.94 150 ILE A N 1
ATOM 1267 C CA . ILE A 1 150 ? -6.986 -0.752 26.689 1.00 78.94 150 ILE A CA 1
ATOM 1268 C C . ILE A 1 150 ? -6.128 -1.742 27.465 1.00 78.94 150 ILE A C 1
ATOM 1270 O O . ILE A 1 150 ? -6.601 -2.814 27.835 1.00 78.94 150 ILE A O 1
ATOM 1274 N N . SER A 1 151 ? -4.860 -1.405 27.707 1.00 78.69 151 SER A N 1
ATOM 1275 C CA . SER A 1 151 ? -4.032 -2.255 28.558 1.00 78.69 151 SER A CA 1
ATOM 1276 C C . SER A 1 151 ? -4.596 -2.277 29.977 1.00 78.69 151 SER A C 1
ATOM 1278 O O . SER A 1 151 ? -5.048 -1.248 30.490 1.00 78.69 151 SER A O 1
ATOM 1280 N N . GLU A 1 152 ? -4.537 -3.435 30.633 1.00 83.56 152 GLU A N 1
ATOM 1281 C CA . GLU A 1 152 ? -5.022 -3.581 32.011 1.00 83.56 152 GLU A CA 1
ATOM 1282 C C . GLU A 1 152 ? -4.314 -2.610 32.968 1.00 83.56 152 GLU A C 1
ATOM 1284 O O . GLU A 1 152 ? -4.955 -1.996 33.813 1.00 83.56 152 GLU A O 1
ATOM 1289 N N . GLU A 1 153 ? -3.019 -2.349 32.772 1.00 83.94 153 GLU A N 1
ATOM 1290 C CA . GLU A 1 153 ? -2.281 -1.339 33.542 1.00 83.94 153 GLU A CA 1
ATOM 1291 C C . GLU A 1 153 ? -2.899 0.066 33.412 1.00 83.94 153 GLU A C 1
ATOM 1293 O O . GLU A 1 153 ? -3.116 0.767 34.404 1.00 83.94 153 GLU A O 1
ATOM 1298 N N . LYS A 1 154 ? -3.239 0.479 32.185 1.00 82.12 154 LYS A N 1
ATOM 1299 C CA . LYS A 1 154 ? -3.803 1.806 31.913 1.00 82.12 154 LYS A CA 1
ATOM 1300 C C . LYS A 1 154 ? -5.248 1.912 32.391 1.00 82.12 154 LYS A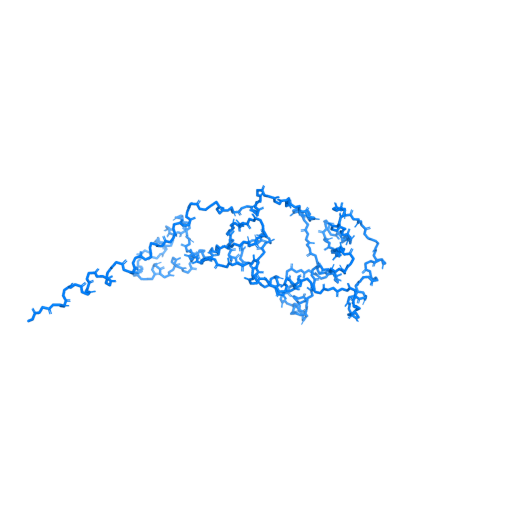 C 1
ATOM 1302 O O . LYS A 1 154 ? -5.636 2.958 32.909 1.00 82.12 154 LYS A O 1
ATOM 1307 N N . LYS A 1 155 ? -6.018 0.833 32.264 1.00 88.00 155 LYS A N 1
ATOM 1308 C CA . LYS A 1 155 ? -7.371 0.703 32.809 1.00 88.00 155 LYS A CA 1
ATOM 1309 C C . LYS A 1 155 ? -7.367 0.810 34.334 1.00 88.00 155 LYS A C 1
ATOM 1311 O O . LYS A 1 155 ? -8.094 1.637 34.871 1.00 88.00 155 LYS A O 1
ATOM 1316 N N . ASN A 1 156 ? -6.485 0.082 35.019 1.00 89.19 156 ASN A N 1
ATOM 1317 C CA . ASN A 1 156 ? -6.345 0.140 36.478 1.00 89.19 156 ASN A CA 1
ATOM 1318 C C . ASN A 1 156 ? -5.943 1.536 36.958 1.00 89.19 156 ASN A C 1
ATOM 1320 O O . ASN A 1 156 ? -6.520 2.051 37.913 1.00 89.19 156 ASN A O 1
ATOM 1324 N N . LYS A 1 157 ? -5.026 2.202 36.244 1.00 89.62 157 LYS A N 1
ATOM 1325 C CA . LYS A 1 157 ? -4.663 3.593 36.540 1.00 89.62 157 LYS A CA 1
ATOM 1326 C C . LYS A 1 157 ? -5.862 4.543 36.442 1.00 89.62 157 LYS A C 1
ATOM 1328 O O . LYS A 1 157 ? -5.999 5.418 37.288 1.00 89.62 157 LYS A O 1
ATOM 1333 N N . ILE A 1 158 ? -6.728 4.372 35.441 1.00 87.69 158 ILE A N 1
ATOM 1334 C CA . ILE A 1 158 ? -7.960 5.167 35.298 1.00 87.69 158 ILE A CA 1
ATOM 1335 C C . ILE A 1 158 ? -8.943 4.856 36.430 1.00 87.69 158 ILE A C 1
ATOM 1337 O O . ILE A 1 158 ? -9.521 5.777 36.999 1.00 87.69 158 ILE A O 1
ATOM 1341 N N . LEU A 1 159 ? -9.123 3.581 36.781 1.00 89.81 159 LEU A N 1
ATOM 1342 C CA . LEU A 1 159 ? -10.029 3.186 37.862 1.00 89.81 159 LEU A CA 1
ATOM 1343 C C . LEU A 1 159 ? -9.610 3.782 39.216 1.00 89.81 159 LEU A C 1
ATOM 1345 O O . LEU A 1 159 ? -10.486 4.190 39.975 1.00 89.81 159 LEU A O 1
ATOM 1349 N N . GLU A 1 160 ? -8.306 3.907 39.478 1.00 92.25 160 GLU A N 1
ATOM 1350 C CA . GLU A 1 160 ? -7.777 4.602 40.662 1.00 92.25 160 GLU A CA 1
ATOM 1351 C C . GLU A 1 160 ? -7.895 6.132 40.572 1.00 92.25 160 GLU A C 1
ATOM 1353 O O . GLU A 1 160 ? -8.371 6.774 41.508 1.00 92.25 160 GLU A O 1
ATOM 1358 N N . GLU A 1 161 ? -7.509 6.735 39.439 1.00 91.31 161 GLU A N 1
ATOM 1359 C CA . GLU A 1 161 ? -7.568 8.193 39.214 1.00 91.31 161 GLU A CA 1
ATOM 1360 C C . GLU A 1 161 ? -9.004 8.733 39.355 1.00 91.31 161 GLU A C 1
ATOM 1362 O O . GLU A 1 161 ? -9.214 9.827 39.876 1.00 91.31 161 GLU A O 1
ATOM 1367 N N . TYR A 1 162 ? -9.997 7.936 38.951 1.00 88.19 162 TYR A N 1
ATOM 1368 C CA . TYR A 1 162 ? -11.417 8.288 38.984 1.00 88.19 162 TYR A CA 1
ATOM 1369 C C . TYR A 1 162 ? -12.202 7.500 40.038 1.00 88.19 162 TYR A C 1
ATOM 1371 O O . TYR A 1 162 ? -13.424 7.404 39.922 1.00 88.19 162 TYR A O 1
ATOM 1379 N N . LYS A 1 163 ? -11.556 6.941 41.071 1.00 91.19 163 LYS A N 1
ATOM 1380 C CA . LYS A 1 163 ? -12.196 6.028 42.041 1.00 91.19 163 LYS A CA 1
ATOM 1381 C C . LYS A 1 163 ? -13.488 6.574 42.669 1.00 91.19 163 LYS A C 1
ATOM 1383 O O . LYS A 1 163 ? -14.455 5.822 42.793 1.00 91.19 163 LYS A O 1
ATOM 1388 N N . ASP A 1 164 ? -13.522 7.878 42.955 1.00 94.31 164 ASP A N 1
ATOM 1389 C CA . ASP A 1 164 ? -14.639 8.583 43.604 1.00 94.31 164 ASP A CA 1
ATOM 1390 C C . ASP A 1 164 ? -15.694 9.098 42.602 1.00 94.31 164 ASP A C 1
ATOM 1392 O O . ASP A 1 164 ? -16.710 9.679 42.985 1.00 94.31 164 ASP A O 1
ATOM 1396 N N . SER A 1 165 ? -15.468 8.898 41.300 1.00 91.88 165 SER A N 1
ATOM 1397 C CA . SER A 1 165 ? -16.416 9.259 40.242 1.00 91.88 165 SER A CA 1
ATOM 1398 C C . SER A 1 165 ? -17.473 8.173 40.030 1.00 91.88 165 SER A C 1
ATOM 1400 O O . SER A 1 165 ? -17.272 6.999 40.347 1.00 91.88 165 SER A O 1
ATOM 1402 N N . LYS A 1 166 ? -18.601 8.562 39.424 1.00 93.81 166 LYS A N 1
ATOM 1403 C CA . LYS A 1 166 ? -19.634 7.619 38.971 1.00 93.81 166 LYS A CA 1
ATOM 1404 C C . LYS A 1 166 ? -19.060 6.622 37.962 1.00 93.81 166 LYS A C 1
ATOM 1406 O O . LYS A 1 166 ? -18.202 6.978 37.156 1.00 93.81 166 LYS A O 1
ATOM 1411 N N . GLU A 1 167 ? -19.594 5.405 37.961 1.00 88.81 167 GLU A N 1
ATOM 1412 C CA . GLU A 1 167 ? -19.143 4.334 37.063 1.00 88.81 167 GLU A CA 1
ATOM 1413 C C . GLU A 1 167 ? -19.270 4.720 35.583 1.00 88.81 167 GLU A C 1
ATOM 1415 O O . GLU A 1 167 ? -18.365 4.477 34.796 1.00 88.81 167 GLU A O 1
ATOM 1420 N N . GLU A 1 168 ? -20.331 5.446 35.228 1.00 89.00 168 GLU A N 1
ATOM 1421 C CA . GLU A 1 168 ? -20.549 6.009 33.887 1.00 89.00 168 GLU A CA 1
ATOM 1422 C C . GLU A 1 168 ? -19.367 6.876 33.418 1.00 89.00 168 GLU A C 1
ATOM 1424 O O . GLU A 1 168 ? -18.950 6.800 32.265 1.00 89.00 168 GLU A O 1
ATOM 1429 N N . ILE A 1 169 ? -18.784 7.669 34.325 1.00 85.06 169 ILE A N 1
ATOM 1430 C CA . ILE A 1 169 ? -17.635 8.535 34.033 1.00 85.06 169 ILE A CA 1
ATOM 1431 C C . ILE A 1 169 ? -16.374 7.687 33.858 1.00 85.06 169 ILE A C 1
ATOM 1433 O O . ILE A 1 169 ? -15.610 7.915 32.924 1.00 85.06 169 ILE A O 1
ATOM 1437 N N . LYS A 1 170 ? -16.165 6.681 34.716 1.00 87.31 170 LYS A N 1
ATOM 1438 C CA . LYS A 1 170 ? -15.020 5.761 34.608 1.00 87.31 170 LYS A CA 1
ATOM 1439 C C . LYS A 1 170 ? -15.027 5.030 33.267 1.00 87.31 170 LYS A C 1
ATOM 1441 O O . LYS A 1 170 ? -14.006 5.019 32.581 1.00 87.31 170 LYS A O 1
ATOM 1446 N N . GLN A 1 171 ? -16.180 4.491 32.867 1.00 85.06 171 GLN A N 1
ATOM 1447 C CA . GLN A 1 171 ? -16.339 3.812 31.580 1.00 85.06 171 GLN A CA 1
ATOM 1448 C C . GLN A 1 171 ? -16.123 4.772 30.406 1.00 85.06 171 GLN A C 1
ATOM 1450 O O . GLN A 1 171 ? -15.346 4.457 29.508 1.00 85.06 171 GLN A O 1
ATOM 1455 N N . ALA A 1 172 ? -16.676 5.989 30.456 1.00 84.50 172 ALA A N 1
ATOM 1456 C CA . ALA A 1 172 ? -16.447 6.995 29.416 1.00 84.50 172 ALA A CA 1
ATOM 1457 C C . ALA A 1 172 ? -14.957 7.373 29.262 1.00 84.50 172 ALA A C 1
ATOM 1459 O O . ALA A 1 172 ? -14.463 7.550 28.143 1.00 84.50 172 ALA A O 1
ATOM 1460 N N . VAL A 1 173 ? -14.213 7.470 30.372 1.00 82.88 173 VAL A N 1
ATOM 1461 C CA . VAL A 1 173 ? -12.766 7.754 30.359 1.00 82.88 173 VAL A CA 1
ATOM 1462 C C . VAL A 1 173 ? -11.965 6.563 29.821 1.00 82.88 173 VAL A C 1
ATOM 1464 O O . VAL A 1 173 ? -11.018 6.750 29.053 1.00 82.88 173 VAL A O 1
ATOM 1467 N N . ILE A 1 174 ? -12.340 5.335 30.187 1.00 82.50 174 ILE A N 1
ATOM 1468 C CA . ILE A 1 174 ? -11.739 4.111 29.638 1.00 82.50 174 ILE A CA 1
ATOM 1469 C C . ILE A 1 174 ? -11.956 4.056 28.124 1.00 82.50 174 ILE A C 1
ATOM 1471 O O . ILE A 1 174 ? -10.996 3.877 27.372 1.00 82.50 174 ILE A O 1
ATOM 1475 N N . GLU A 1 175 ? -13.182 4.283 27.660 1.00 78.50 175 GLU A N 1
ATOM 1476 C CA . GLU A 1 175 ? -13.518 4.288 26.238 1.00 78.50 175 GLU A CA 1
ATOM 1477 C C . GLU A 1 175 ? -12.735 5.347 25.460 1.00 78.50 175 GLU A C 1
ATOM 1479 O O . GLU A 1 175 ? -12.299 5.084 24.338 1.00 78.50 175 GLU A O 1
ATOM 1484 N N . THR A 1 176 ? -12.550 6.549 26.016 1.00 78.25 176 THR A N 1
ATOM 1485 C CA . THR A 1 176 ? -11.766 7.614 25.360 1.00 78.25 176 THR A CA 1
ATOM 1486 C C . THR A 1 176 ? -10.265 7.339 25.366 1.00 78.25 176 THR A C 1
ATOM 1488 O O . THR A 1 176 ? -9.560 7.804 24.471 1.00 78.25 176 THR A O 1
ATOM 1491 N N . ARG A 1 177 ? -9.753 6.586 26.348 1.00 74.00 177 ARG A N 1
ATOM 1492 C CA . ARG A 1 177 ? -8.328 6.221 26.447 1.00 74.00 177 ARG A CA 1
ATOM 1493 C C . ARG A 1 177 ? -7.978 4.888 25.774 1.00 74.00 177 ARG A C 1
ATOM 1495 O O . ARG A 1 177 ? -6.786 4.560 25.716 1.00 74.00 177 ARG A O 1
ATOM 1502 N N . SER A 1 178 ? -8.976 4.158 25.280 1.00 72.81 178 SER A N 1
ATOM 1503 C CA . SER A 1 178 ? -8.811 2.913 24.527 1.00 72.81 178 SER A CA 1
ATOM 1504 C C . SER A 1 178 ? -8.275 3.178 23.118 1.00 72.81 178 SER A C 1
ATOM 1506 O O . SER A 1 178 ? -8.624 4.171 22.477 1.00 72.81 178 SER A O 1
ATOM 1508 N N . LEU A 1 179 ? -7.426 2.276 22.631 1.00 68.38 179 LEU A N 1
ATOM 1509 C CA . LEU A 1 179 ? -7.075 2.171 21.223 1.00 68.38 179 LEU A CA 1
ATOM 1510 C C . LEU A 1 179 ? -8.299 1.644 20.475 1.00 68.38 179 LEU A C 1
ATOM 1512 O O . LEU A 1 179 ? -8.805 0.573 20.800 1.00 68.38 179 LEU A O 1
ATOM 1516 N N . ARG A 1 180 ? -8.773 2.401 19.491 1.00 69.44 180 ARG A N 1
ATOM 1517 C CA . ARG A 1 180 ? -9.927 2.033 18.672 1.00 69.44 180 ARG A CA 1
ATOM 1518 C C . ARG A 1 180 ? -9.437 1.758 17.269 1.00 69.44 180 ARG A C 1
ATOM 1520 O O . ARG A 1 180 ? -8.778 2.616 16.685 1.00 69.44 180 ARG A O 1
ATOM 1527 N N . TYR A 1 181 ? -9.753 0.588 16.748 1.00 65.12 181 TYR A N 1
ATOM 1528 C CA . TYR A 1 181 ? -9.361 0.212 15.402 1.00 65.12 181 TYR A CA 1
ATOM 1529 C C . TYR A 1 181 ? -10.409 -0.705 14.788 1.00 65.12 181 TYR A C 1
ATOM 1531 O O . TYR A 1 181 ? -11.118 -1.425 15.491 1.00 65.12 181 TYR A O 1
ATOM 1539 N N . THR A 1 182 ? -10.512 -0.658 13.466 1.00 70.88 182 THR A N 1
ATOM 1540 C CA . THR A 1 182 ? -11.345 -1.584 12.707 1.00 70.88 182 THR A CA 1
ATOM 1541 C C . THR A 1 182 ? -10.426 -2.597 12.049 1.00 70.88 182 THR A C 1
ATOM 1543 O O . THR A 1 182 ? -9.459 -2.218 11.382 1.00 70.88 182 THR A O 1
ATOM 1546 N N . ILE A 1 183 ? -10.716 -3.879 12.249 1.00 73.62 183 ILE A N 1
ATOM 1547 C CA . ILE A 1 183 ? -10.133 -4.949 11.445 1.00 73.62 183 ILE A CA 1
ATOM 1548 C C . ILE A 1 183 ? -11.045 -5.140 10.242 1.00 73.62 183 ILE A C 1
ATOM 1550 O O . ILE A 1 183 ? -12.213 -5.512 10.392 1.00 73.62 183 ILE A O 1
ATOM 1554 N N . THR A 1 184 ? -10.508 -4.888 9.054 1.00 75.19 184 THR A N 1
ATOM 1555 C CA . THR A 1 184 ? -11.187 -5.203 7.796 1.00 75.19 184 THR A CA 1
ATOM 1556 C C . THR A 1 184 ? -10.721 -6.570 7.340 1.00 75.19 184 THR A C 1
ATOM 1558 O O . THR A 1 184 ? -9.521 -6.802 7.211 1.00 75.19 184 THR A O 1
ATOM 1561 N N . TYR A 1 185 ? -11.665 -7.469 7.093 1.00 75.62 185 TYR A N 1
ATOM 1562 C CA . TYR A 1 185 ? -11.406 -8.776 6.510 1.00 75.62 185 TYR A CA 1
ATOM 1563 C C . TYR A 1 185 ? -11.753 -8.708 5.029 1.00 75.62 185 TYR A C 1
ATOM 1565 O O . TYR A 1 185 ? -12.894 -8.398 4.670 1.00 75.62 185 TYR A O 1
ATOM 1573 N N . ALA A 1 186 ? -10.779 -9.002 4.181 1.00 76.56 186 ALA A N 1
ATOM 1574 C CA . ALA A 1 186 ? -10.884 -8.856 2.742 1.00 76.56 186 ALA A CA 1
ATOM 1575 C C . ALA A 1 186 ? -10.483 -10.139 2.005 1.00 76.56 186 ALA A C 1
ATOM 1577 O O . ALA A 1 186 ? -9.787 -11.007 2.538 1.00 76.56 186 ALA A O 1
ATOM 1578 N N . GLU A 1 187 ? -10.949 -10.243 0.765 1.00 76.88 187 GLU A N 1
ATOM 1579 C CA . GLU A 1 187 ? -10.647 -11.329 -0.163 1.00 76.88 187 GLU A CA 1
ATOM 1580 C C . GLU A 1 187 ? -10.117 -10.753 -1.475 1.00 76.88 187 GLU A C 1
ATOM 1582 O O . GLU A 1 187 ? -10.768 -9.887 -2.066 1.00 76.88 187 GLU A O 1
ATOM 1587 N N . LEU A 1 188 ? -8.979 -11.266 -1.945 1.00 75.25 188 LEU A N 1
ATOM 1588 C CA . LEU A 1 188 ? -8.485 -11.055 -3.301 1.00 75.25 188 LEU A CA 1
ATOM 1589 C C . LEU A 1 188 ? -8.988 -12.197 -4.205 1.00 75.25 188 LEU A C 1
ATOM 1591 O O . LEU A 1 188 ? -8.631 -13.357 -3.992 1.00 75.25 188 LEU A O 1
ATOM 1595 N N . GLN A 1 189 ? -9.819 -11.891 -5.200 1.00 74.38 189 GLN A N 1
ATOM 1596 C CA . GLN A 1 189 ? -10.413 -12.843 -6.147 1.00 74.38 189 GLN A CA 1
ATOM 1597 C C . GLN A 1 189 ? -9.460 -13.105 -7.322 1.00 74.38 189 GLN A C 1
ATOM 1599 O O . GLN A 1 189 ? -9.657 -12.607 -8.426 1.00 74.38 189 GLN A O 1
ATOM 1604 N N . MET A 1 190 ? -8.402 -13.881 -7.117 1.00 71.81 190 MET A N 1
ATOM 1605 C CA . MET A 1 190 ? -7.491 -14.225 -8.211 1.00 71.81 190 MET A CA 1
ATOM 1606 C C . MET A 1 190 ? -8.136 -15.250 -9.168 1.00 71.81 190 MET A C 1
ATOM 1608 O O . MET A 1 190 ? -8.991 -16.036 -8.759 1.00 71.81 190 MET A O 1
ATOM 1612 N N . PRO A 1 191 ? -7.715 -15.329 -10.448 1.00 72.75 191 PRO A N 1
ATOM 1613 C CA . PRO A 1 191 ? -8.319 -16.256 -11.413 1.00 72.75 191 PRO A CA 1
ATOM 1614 C C . PRO A 1 191 ? -8.328 -17.739 -11.003 1.00 72.75 191 PRO A C 1
ATOM 1616 O O . PRO A 1 191 ? -9.158 -18.501 -11.495 1.00 72.75 191 PRO A O 1
ATOM 1619 N N . LYS A 1 192 ? -7.388 -18.174 -10.151 1.00 77.31 192 LYS A N 1
ATOM 1620 C CA . LYS A 1 192 ? -7.237 -19.575 -9.722 1.00 77.31 192 LYS A CA 1
ATOM 1621 C C . LYS A 1 192 ? -7.388 -19.794 -8.216 1.00 77.31 192 LYS A C 1
ATOM 1623 O O . LYS A 1 192 ? -7.454 -20.946 -7.800 1.00 77.31 192 LYS A O 1
ATOM 1628 N N . GLU A 1 193 ? -7.456 -18.738 -7.411 1.00 72.88 193 GLU A N 1
ATOM 1629 C CA . GLU A 1 193 ? -7.584 -18.844 -5.954 1.00 72.88 193 GLU A CA 1
ATOM 1630 C C . GLU A 1 193 ? -8.267 -17.614 -5.351 1.00 72.88 193 GLU A C 1
ATOM 1632 O O . GLU A 1 193 ? -8.373 -16.565 -5.980 1.00 72.88 193 GLU A O 1
ATOM 1637 N N . LYS A 1 194 ? -8.687 -17.738 -4.095 1.00 78.25 194 LYS A N 1
ATOM 1638 C CA . LYS A 1 194 ? -9.196 -16.629 -3.290 1.00 78.25 194 LYS A CA 1
ATOM 1639 C C . LYS A 1 194 ? -8.260 -16.431 -2.111 1.00 78.25 194 LYS A C 1
ATOM 1641 O O . LYS A 1 194 ? -8.195 -17.304 -1.243 1.00 78.25 194 LYS A O 1
ATOM 1646 N N . ILE A 1 195 ? -7.548 -15.308 -2.078 1.00 74.00 195 ILE A N 1
ATOM 1647 C CA . ILE A 1 195 ? -6.607 -15.017 -0.993 1.00 74.00 195 ILE A CA 1
ATOM 1648 C C . ILE A 1 195 ? -7.323 -14.219 0.087 1.00 74.00 195 ILE A C 1
ATOM 1650 O O . ILE A 1 195 ? -7.856 -13.145 -0.183 1.00 74.00 195 ILE A O 1
ATOM 1654 N N . HIS A 1 196 ? -7.327 -14.732 1.313 1.00 76.19 196 HIS A N 1
ATOM 1655 C CA . HIS A 1 196 ? -7.969 -14.079 2.449 1.00 76.19 196 HIS A CA 1
ATOM 1656 C C . HIS A 1 196 ? -6.920 -13.339 3.269 1.00 76.19 196 HIS A C 1
ATOM 1658 O O . HIS A 1 196 ? -5.885 -13.900 3.616 1.00 76.19 196 HIS A O 1
ATOM 1664 N N . PHE A 1 197 ? -7.197 -12.088 3.616 1.00 69.19 197 PHE A N 1
ATOM 1665 C CA . PHE A 1 197 ? -6.312 -11.296 4.461 1.00 69.19 197 PHE A CA 1
ATOM 1666 C C . PHE A 1 197 ? -7.118 -10.346 5.339 1.00 69.19 197 PHE A C 1
ATOM 1668 O O . PHE A 1 197 ? -8.304 -10.092 5.104 1.00 69.19 197 PHE A O 1
ATOM 1675 N N . LYS A 1 198 ? -6.484 -9.848 6.396 1.00 71.75 198 LYS A N 1
ATOM 1676 C CA . LYS A 1 198 ? -7.060 -8.825 7.263 1.00 71.75 198 LYS A CA 1
ATOM 1677 C C . LYS A 1 198 ? -6.065 -7.693 7.439 1.00 71.75 198 LYS A C 1
ATOM 1679 O O . LYS A 1 198 ? -4.861 -7.917 7.397 1.00 71.75 198 LYS A O 1
ATOM 1684 N N . PHE A 1 199 ? -6.565 -6.488 7.651 1.00 65.19 199 PHE A N 1
ATOM 1685 C CA . PHE A 1 199 ? -5.721 -5.350 7.989 1.00 65.19 199 PHE A CA 1
ATOM 1686 C C . PHE A 1 199 ? -6.421 -4.446 8.995 1.00 65.19 199 PHE A C 1
ATOM 1688 O O . PHE A 1 199 ? -7.650 -4.328 9.021 1.00 65.19 199 PHE A O 1
ATOM 1695 N N . ASN A 1 200 ? -5.610 -3.800 9.828 1.00 62.59 200 ASN A N 1
ATOM 1696 C CA . ASN A 1 200 ? -6.075 -2.875 10.850 1.00 62.59 200 ASN A CA 1
ATOM 1697 C C . ASN A 1 200 ? -6.028 -1.456 10.286 1.00 62.59 200 ASN A C 1
ATOM 1699 O O . ASN A 1 200 ? -4.958 -0.972 9.921 1.00 62.59 200 ASN A O 1
ATOM 1703 N N . SER A 1 201 ? -7.157 -0.755 10.266 1.00 57.62 201 SER A N 1
ATOM 1704 C CA . SER A 1 201 ? -7.232 0.627 9.776 1.00 57.62 201 SER A CA 1
ATOM 1705 C C . SER A 1 201 ? -6.807 1.670 10.826 1.00 57.62 201 SER A C 1
ATOM 1707 O O . SER A 1 201 ? -7.272 2.812 10.797 1.00 57.62 201 SER A O 1
ATOM 1709 N N . ASP A 1 202 ? -5.967 1.298 11.798 1.00 52.91 202 ASP A N 1
ATOM 1710 C CA . ASP A 1 202 ? -5.491 2.237 12.815 1.00 52.91 202 ASP A CA 1
ATOM 1711 C C . ASP A 1 202 ? -4.519 3.238 12.176 1.00 52.91 202 ASP A C 1
ATOM 1713 O O . ASP A 1 202 ? -3.354 2.923 11.946 1.00 52.91 202 ASP A O 1
ATOM 1717 N N . LEU A 1 203 ? -4.995 4.465 11.936 1.00 43.38 203 LEU A N 1
ATOM 1718 C CA . LEU A 1 203 ? -4.226 5.588 11.378 1.00 43.38 203 LEU A CA 1
ATOM 1719 C C . LEU A 1 203 ? -2.913 5.886 12.136 1.00 43.38 203 LEU A C 1
ATOM 1721 O O . LEU A 1 203 ? -2.082 6.642 11.632 1.00 43.38 203 LEU A O 1
ATOM 1725 N N . LYS A 1 204 ? -2.719 5.349 13.353 1.00 39.09 204 LYS A N 1
ATOM 1726 C CA . LYS A 1 204 ? -1.509 5.552 14.170 1.00 39.09 204 LYS A CA 1
ATOM 1727 C C . LYS A 1 204 ? -0.515 4.395 14.149 1.00 39.09 204 LYS A C 1
ATOM 1729 O O . LYS A 1 204 ? 0.647 4.617 14.499 1.00 39.09 204 LYS A O 1
ATOM 1734 N N . LYS A 1 205 ? -0.924 3.182 13.778 1.00 41.41 205 LYS A N 1
ATOM 1735 C CA . LYS A 1 205 ? 0.027 2.086 13.561 1.00 41.41 205 LYS A CA 1
ATOM 1736 C C . LYS A 1 205 ? 0.515 2.220 12.129 1.00 41.41 205 LYS A C 1
ATOM 1738 O O . LYS A 1 205 ? -0.293 2.374 11.226 1.00 41.41 205 LYS A O 1
ATOM 1743 N N . LYS A 1 206 ? 1.837 2.244 11.937 1.00 35.84 206 LYS A N 1
ATOM 1744 C CA . LYS A 1 206 ? 2.458 2.239 10.607 1.00 35.84 206 LYS A CA 1
ATOM 1745 C C . LYS A 1 206 ? 1.785 1.139 9.790 1.00 35.84 206 LYS A C 1
ATOM 1747 O O . LYS A 1 206 ? 1.978 -0.034 10.085 1.00 35.84 206 LYS A O 1
ATOM 1752 N N . ILE A 1 207 ? 0.940 1.537 8.847 1.00 35.97 207 ILE A N 1
ATOM 1753 C CA . ILE A 1 207 ? 0.253 0.619 7.955 1.00 35.97 207 ILE A CA 1
ATOM 1754 C C . ILE A 1 207 ? 1.360 -0.008 7.108 1.00 35.97 207 ILE A C 1
ATOM 1756 O O . ILE A 1 207 ? 2.016 0.693 6.339 1.00 35.97 207 ILE A O 1
ATOM 1760 N N . GLU A 1 208 ? 1.620 -1.301 7.294 1.00 34.75 208 GLU A N 1
ATOM 1761 C CA . GLU A 1 208 ? 2.351 -2.076 6.298 1.00 34.75 208 GLU A CA 1
ATOM 1762 C C . GLU A 1 208 ? 1.434 -2.140 5.073 1.00 34.75 208 GLU A C 1
ATOM 1764 O O . GLU A 1 208 ? 0.339 -2.699 5.102 1.00 34.75 208 GLU A O 1
ATOM 1769 N N . PHE A 1 209 ? 1.815 -1.372 4.055 1.00 39.78 209 PHE A N 1
ATOM 1770 C CA . PHE A 1 209 ? 0.974 -0.974 2.936 1.00 39.78 209 PHE A CA 1
ATOM 1771 C C . PHE A 1 209 ? 0.523 -2.177 2.104 1.00 39.78 209 PHE A C 1
ATOM 1773 O O . PHE A 1 209 ? 1.251 -2.616 1.221 1.00 39.78 209 PHE A O 1
ATOM 1780 N N . PHE A 1 210 ? -0.709 -2.642 2.310 1.00 41.72 210 PHE A N 1
ATOM 1781 C CA . PHE A 1 210 ? -1.440 -3.408 1.304 1.00 41.72 210 PHE A CA 1
ATOM 1782 C C . PHE A 1 210 ? -2.921 -3.017 1.287 1.00 41.72 210 PHE A C 1
ATOM 1784 O O . PHE A 1 210 ? -3.634 -3.144 2.277 1.00 41.72 210 PHE A O 1
ATOM 1791 N N . GLY A 1 211 ? -3.381 -2.553 0.122 1.00 45.31 211 GLY A N 1
ATOM 1792 C CA . GLY A 1 211 ? -4.777 -2.692 -0.293 1.00 45.31 211 GLY A CA 1
ATOM 1793 C C . GLY A 1 211 ? -5.843 -1.896 0.465 1.00 45.31 211 GLY A C 1
ATOM 1794 O O . GLY A 1 211 ? -6.946 -2.406 0.638 1.00 45.31 211 GLY A O 1
ATOM 1795 N N . ASN A 1 212 ? -5.575 -0.650 0.866 1.00 42.34 212 ASN A N 1
ATOM 1796 C CA . ASN A 1 212 ? -6.674 0.295 1.105 1.00 42.34 212 ASN A CA 1
ATOM 1797 C C . ASN A 1 212 ? -7.309 0.658 -0.255 1.00 42.34 212 ASN A C 1
ATOM 1799 O O . ASN A 1 212 ? -6.592 0.977 -1.204 1.00 42.34 212 ASN A O 1
ATOM 1803 N N . GLU A 1 213 ? -8.640 0.642 -0.343 1.00 42.81 213 GLU A N 1
ATOM 1804 C CA . GLU A 1 213 ? -9.429 1.129 -1.485 1.00 42.81 213 GLU A CA 1
ATOM 1805 C C . GLU A 1 213 ? -8.961 2.511 -1.994 1.00 42.81 213 GLU A C 1
ATOM 1807 O O . GLU A 1 213 ? -8.940 2.765 -3.197 1.00 42.81 213 GLU A O 1
ATOM 1812 N N . GLU A 1 214 ? -8.516 3.403 -1.103 1.00 42.31 214 GLU A N 1
ATOM 1813 C CA . GLU A 1 214 ? -7.928 4.698 -1.463 1.00 42.31 214 GLU A CA 1
ATOM 1814 C C . GLU A 1 214 ? -6.616 4.588 -2.243 1.00 42.31 214 GLU A C 1
ATOM 1816 O O . GLU A 1 214 ? -6.365 5.434 -3.098 1.00 42.31 214 GLU A O 1
ATOM 1821 N N . LEU A 1 215 ? -5.780 3.579 -1.985 1.00 42.97 215 LEU A N 1
ATOM 1822 C CA . LEU A 1 215 ? -4.558 3.352 -2.764 1.00 42.97 215 LEU A CA 1
ATOM 1823 C C . LEU A 1 215 ? -4.914 2.815 -4.153 1.00 42.97 215 LEU A C 1
ATOM 1825 O O . LEU A 1 215 ? -4.402 3.326 -5.142 1.00 42.97 215 LEU A O 1
ATOM 1829 N N . TYR A 1 216 ? -5.884 1.899 -4.246 1.00 46.47 216 TYR A N 1
ATOM 1830 C CA . TYR A 1 216 ? -6.409 1.429 -5.535 1.00 46.47 216 TYR A CA 1
ATOM 1831 C C . TYR A 1 216 ? -7.039 2.553 -6.371 1.00 46.47 216 TYR A C 1
ATOM 1833 O O . TYR A 1 216 ? -6.878 2.595 -7.590 1.00 46.47 216 TYR A O 1
ATOM 1841 N N . LYS A 1 217 ? -7.731 3.506 -5.735 1.00 40.72 217 LYS A N 1
ATOM 1842 C CA . LYS A 1 217 ? -8.282 4.692 -6.417 1.00 40.72 217 LYS A CA 1
ATOM 1843 C C . LYS A 1 217 ? -7.197 5.616 -6.977 1.00 40.72 217 LYS A C 1
ATOM 1845 O O . LYS A 1 217 ? -7.481 6.370 -7.911 1.00 40.72 217 LYS A O 1
ATOM 1850 N N . LYS A 1 218 ? -5.986 5.569 -6.416 1.00 40.75 218 LYS A N 1
ATOM 1851 C CA . LYS A 1 218 ? -4.862 6.448 -6.766 1.00 40.75 218 LYS A CA 1
ATOM 1852 C C . LYS A 1 218 ? -3.916 5.874 -7.827 1.00 40.75 218 LYS A C 1
ATOM 1854 O O .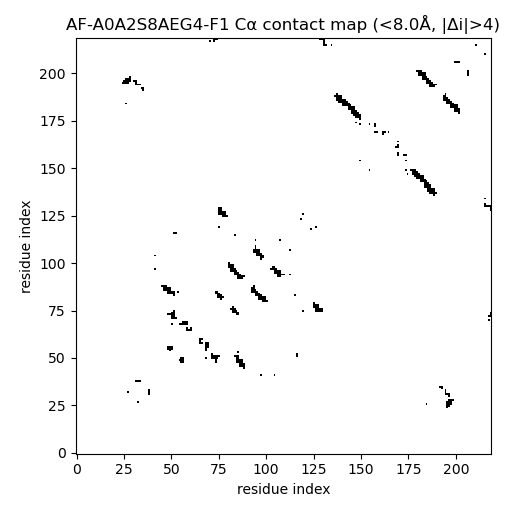 LYS A 1 218 ? -3.139 6.656 -8.371 1.00 40.75 218 LYS A O 1
ATOM 1859 N N . GLY A 1 219 ? -4.067 4.596 -8.192 1.00 33.56 219 GLY A N 1
ATOM 1860 C CA . GLY A 1 219 ? -3.242 3.907 -9.193 1.00 33.56 219 GLY A CA 1
ATOM 1861 C C . GLY A 1 219 ? -2.103 3.135 -8.553 1.00 33.56 219 GLY A C 1
ATOM 1862 O O . GLY A 1 219 ? -1.142 3.793 -8.097 1.00 33.56 219 GLY A O 1
#

Radius of gyration: 24.61 Å; Cα contacts (8 Å, |Δi|>4): 277; chains: 1; bounding box: 79×49×68 Å

Foldseek 3Di:
DDDPPVVVVVVVVVPPPPPPPCVPPPADAPDFDDPPDDDDDPDDPQKFQAALVRHGPCHDPPDPCNVVRNLGHSWWAFPQQKIWHWIDDPNDIWIWIARPVVRDIDTDDPVVSVVVVVCVVVVPVGTDDPQPVPCVQFKDFPDKDKDWDDDPVVLVVLCVVQVVPDPVVSVVVSRVRTQIWMKTWMWGDDPVDITIYIFIPRPPPPGPDDDDPSSSVSD

Solvent-accessible surface area (backbone atoms only — not comparable to full-atom values): 13318 Å² total; per-residue (Å²): 144,84,76,77,69,66,58,58,59,56,58,65,67,72,69,68,68,68,75,76,73,60,86,80,52,77,62,36,88,85,57,92,70,61,97,87,53,89,86,79,81,94,64,70,94,87,50,46,66,19,22,59,88,68,49,58,67,79,37,60,82,86,44,96,54,23,70,62,53,64,66,50,39,44,52,47,37,37,81,85,46,34,41,35,34,31,34,35,49,95,91,40,78,47,41,36,39,33,35,70,86,75,77,43,79,44,81,46,54,72,66,57,51,47,54,52,47,51,42,56,76,68,62,44,89,53,55,46,78,59,50,63,94,47,50,73,72,35,41,40,80,77,49,76,45,83,45,77,47,65,55,66,70,61,48,52,50,45,52,61,77,39,59,93,51,58,66,71,58,46,51,53,50,48,62,72,70,27,53,66,37,38,41,40,33,34,35,37,52,50,100,90,50,73,38,54,35,45,49,66,70,33,90,82,52,86,69,81,88,70,87,50,68,72,54,55,74,55,57

Nearest PDB structures (foldseek):
  4raa-assembly1_A-2  TM=6.201E-01  e=2.007E+00  Bacteroides fragilis NCTC 9343
  4r40-assembly2_C  TM=4.139E-01  e=2.125E+00  Yersinia pestis CO92
  7ywp-assembly1_A  TM=4.138E-01  e=2.382E+00  Serratia proteamaculans
  7yx7-assembly1_A  TM=4.033E-01  e=2.522E+00  Serratia proteamaculans
  7ne5-assembly1_A  TM=4.196E-01  e=3.550E+00  Serratia proteamaculans